Protein AF-A0A954D5L8-F1 (afdb_monomer_lite)

Foldseek 3Di:
DDDDDDDDDDPPPPPPPPPPPPAQAFWAPWDWEAAQVQQKIKIFTHHPDQFQWKFKDKQNHTDDIGGSVDGMDMDRDAPDWIKMWIWTHHVPRIHDTDIDIYAYFDKADWEWFAQLQQRKIKIFTHTRHAAQWKFKDKPNHTPDIGGRPDGMDMDGRDDDDPFIWIWMWGHRPHHIDPTDTRATAAPQDPVHFLEEEAQQFAPPFPDDVVVVVVVVCVVVVGGYDYDPDLRRAHHDPRARDASADAREYEAEQAAPPGGDADDQNNLVNQVVNVVSHYHYDYDDPCQQAPHDDYNNCLQLQFDHKHADPQAQPDDDDPDDPDPDPDDDDHRDPDGDPRIDTDGHPHHD

Sequence (348 aa):
MSRRWYAWFVFGSLSLAVSTAQAATSVEDLVCSFDCSSSIVSLTWTNTDAYTSIDILRDGNPVATLAGIESSFQELASANPAGYSVIPSCGVVVAPPVDCEVTIAAIDGVSCHRDCSTGAVEISWTNGGSYDAIEIYEDLILIATVPGSQTTFATVATTVTDPSLYEIRPICGALSTASIAGCAFGSLPLPYPDHLILDLEGPGGTIDSVGTLEGALTMLGESFATVRSLSELPCDAGRPLTPGGGKIVWSMTGTFPDNTPMNPELGQFLVDQITNAGGVYHEGNDTWGFDPPTVFADFDGVGVATDGDDSLTEVVGADLLAVIVSPYTQDQPGNDSNDRLTLSTTDL

Structure (mmCIF, N/CA/C/O backbone):
data_AF-A0A954D5L8-F1
#
_entry.id   AF-A0A954D5L8-F1
#
loop_
_atom_site.group_PDB
_atom_site.id
_atom_site.type_symbol
_atom_site.label_atom_id
_atom_site.label_alt_id
_atom_site.label_comp_id
_atom_site.label_asym_id
_atom_site.label_entity_id
_atom_site.label_seq_id
_atom_site.pdbx_PDB_ins_code
_atom_site.Cartn_x
_atom_site.Cartn_y
_atom_site.Cartn_z
_atom_site.occupancy
_atom_site.B_iso_or_equiv
_atom_site.auth_seq_id
_atom_site.auth_comp_id
_atom_site.auth_asym_id
_atom_site.auth_atom_id
_atom_site.pdbx_PDB_model_num
ATOM 1 N N . MET A 1 1 ? -93.110 -43.917 28.539 1.00 42.06 1 MET A N 1
ATOM 2 C CA . MET A 1 1 ? -92.204 -43.766 27.378 1.00 42.06 1 MET A CA 1
ATOM 3 C C . MET A 1 1 ? -91.298 -42.566 27.625 1.00 42.06 1 MET A C 1
ATOM 5 O O . MET A 1 1 ? -91.781 -41.525 28.047 1.00 42.06 1 MET A O 1
ATOM 9 N N . SER A 1 2 ? -89.990 -42.790 27.504 1.00 31.77 2 SER A N 1
ATOM 10 C CA . SER A 1 2 ? -88.877 -41.966 28.003 1.00 31.77 2 SER A CA 1
ATOM 11 C C . SER A 1 2 ? -88.753 -40.603 27.301 1.00 31.77 2 SER A C 1
ATOM 13 O O . SER A 1 2 ? -88.729 -40.545 26.075 1.00 31.77 2 SER A O 1
ATOM 15 N N . ARG A 1 3 ? -88.625 -39.516 28.079 1.00 28.47 3 ARG A N 1
ATOM 16 C CA . ARG A 1 3 ? -88.096 -38.224 27.608 1.00 28.47 3 ARG A CA 1
ATOM 17 C C . ARG A 1 3 ? -86.588 -38.208 27.867 1.00 28.47 3 ARG A C 1
ATOM 19 O O . ARG A 1 3 ? -86.168 -38.343 29.013 1.00 28.47 3 ARG A O 1
ATOM 26 N N . ARG A 1 4 ? -85.790 -38.082 26.805 1.00 28.17 4 ARG A N 1
ATOM 27 C CA . ARG A 1 4 ? -84.329 -37.942 26.875 1.00 28.17 4 ARG A CA 1
ATOM 28 C C . ARG A 1 4 ? -83.967 -36.467 27.036 1.00 28.17 4 ARG A C 1
ATOM 30 O O . ARG A 1 4 ? -84.438 -35.640 26.262 1.00 28.17 4 ARG A O 1
ATOM 37 N N . TRP A 1 5 ? -83.127 -36.168 28.019 1.00 27.66 5 TRP A N 1
ATOM 38 C CA . TRP A 1 5 ? -82.416 -34.897 28.128 1.00 27.66 5 TRP A CA 1
ATOM 39 C C . TRP A 1 5 ? -81.031 -35.073 27.505 1.00 27.66 5 TRP A C 1
ATOM 41 O O . TRP A 1 5 ? -80.380 -36.088 27.746 1.00 27.66 5 TRP A O 1
ATOM 51 N N . TYR A 1 6 ? -80.590 -34.100 26.711 1.00 26.00 6 TYR A N 1
ATOM 52 C CA . TYR A 1 6 ? -79.224 -34.034 26.199 1.00 26.00 6 TYR A CA 1
ATOM 53 C C . TYR A 1 6 ? -78.478 -32.962 26.992 1.00 26.00 6 TYR A C 1
ATOM 55 O O . TYR A 1 6 ? -78.847 -31.790 26.941 1.00 26.00 6 TYR A O 1
ATOM 63 N N . ALA A 1 7 ? -77.459 -33.372 27.745 1.00 27.62 7 ALA A N 1
ATOM 64 C CA . ALA A 1 7 ? -76.506 -32.468 28.372 1.00 27.62 7 ALA A CA 1
ATOM 65 C C . ALA A 1 7 ? -75.292 -32.333 27.446 1.00 27.62 7 ALA A C 1
ATOM 67 O O . ALA A 1 7 ? -74.669 -33.332 27.090 1.00 27.62 7 ALA A O 1
ATOM 68 N N . TRP A 1 8 ? -74.977 -31.104 27.046 1.00 25.17 8 TRP A N 1
ATOM 69 C CA . TRP A 1 8 ? -73.729 -30.779 26.365 1.00 25.17 8 TRP A CA 1
ATOM 70 C C . TRP A 1 8 ? -72.676 -30.468 27.428 1.00 25.17 8 TRP A C 1
ATOM 72 O O . TRP A 1 8 ? -72.840 -29.524 28.198 1.00 25.17 8 TRP A O 1
ATOM 82 N N . PHE A 1 9 ? -71.604 -31.256 27.479 1.00 30.73 9 PHE A N 1
ATOM 83 C CA . PHE A 1 9 ? -70.399 -30.889 28.217 1.00 30.73 9 PHE A CA 1
ATOM 84 C C . PHE A 1 9 ? -69.484 -30.121 27.265 1.00 30.73 9 PHE A C 1
ATOM 86 O O . PHE A 1 9 ? -68.965 -30.686 26.304 1.00 30.73 9 PHE A O 1
ATOM 93 N N . VAL A 1 10 ? -69.300 -28.826 27.520 1.00 32.12 10 VAL A N 1
ATOM 94 C CA . VAL A 1 10 ? -68.226 -28.050 26.897 1.00 32.12 10 VAL A CA 1
ATOM 95 C C . VAL A 1 10 ? -66.955 -28.369 27.676 1.00 32.12 10 VAL A C 1
ATOM 97 O O . VAL A 1 10 ? -66.770 -27.894 28.794 1.00 32.12 10 VAL A O 1
ATOM 100 N N . PHE A 1 11 ? -66.087 -29.203 27.107 1.00 35.25 11 PHE A N 1
ATOM 101 C CA . PHE A 1 11 ? -64.712 -29.312 27.578 1.00 35.25 11 PHE A CA 1
ATOM 102 C C . PHE A 1 11 ? -63.974 -28.055 27.116 1.00 35.25 11 PHE A C 1
ATOM 104 O O . PHE A 1 11 ? -63.539 -27.965 25.972 1.00 35.25 11 PHE A O 1
ATOM 111 N N . GLY A 1 12 ? -63.882 -27.055 27.992 1.00 35.66 12 GLY A N 1
ATOM 112 C CA . GLY A 1 12 ? -62.954 -25.950 27.794 1.00 35.66 12 GLY A CA 1
ATOM 113 C C . GLY A 1 12 ? -61.535 -26.497 27.883 1.00 35.66 12 GLY A C 1
ATOM 114 O O . GLY A 1 12 ? -61.064 -26.814 28.973 1.00 35.66 12 GLY A O 1
ATOM 115 N N . SER A 1 13 ? -60.863 -26.652 26.744 1.00 46.00 13 SER A N 1
ATOM 116 C CA . SER A 1 13 ? -59.426 -26.893 26.723 1.00 46.00 13 SER A CA 1
ATOM 117 C C . SER A 1 13 ? -58.737 -25.639 27.257 1.00 46.00 13 SER A C 1
ATOM 119 O O . SER A 1 13 ? -58.721 -24.606 26.585 1.00 46.00 13 SER A O 1
ATOM 121 N N . LEU A 1 14 ? -58.172 -25.716 28.463 1.00 39.78 14 LEU A N 1
ATOM 122 C CA . LEU A 1 14 ? -57.138 -24.776 28.873 1.00 39.78 14 LEU A CA 1
ATOM 123 C C . LEU A 1 14 ? -55.947 -25.011 27.937 1.00 39.78 14 LEU A C 1
ATOM 125 O O . LEU A 1 14 ? -55.179 -25.954 28.118 1.00 39.78 14 LEU A O 1
ATOM 129 N N . SER A 1 15 ? -55.825 -24.188 26.899 1.00 46.50 15 SER A N 1
ATOM 130 C CA . SER A 1 15 ? -54.578 -24.086 26.155 1.00 46.50 15 SER A CA 1
ATOM 131 C C . SER A 1 15 ? -53.606 -23.335 27.056 1.00 46.50 15 SER A C 1
ATOM 133 O O . SER A 1 15 ? -53.705 -22.116 27.189 1.00 46.50 15 SER A O 1
ATOM 135 N N . LEU A 1 16 ? -52.692 -24.056 27.710 1.00 43.69 16 LEU A N 1
ATOM 136 C CA . LEU A 1 16 ? -51.470 -23.439 28.210 1.00 43.69 16 LEU A CA 1
ATOM 137 C C . LEU A 1 16 ? -50.735 -22.912 26.973 1.00 43.69 16 LEU A C 1
ATOM 139 O O . LEU A 1 16 ? -50.108 -23.678 26.244 1.00 43.69 16 LEU A O 1
ATOM 143 N N . ALA A 1 17 ? -50.861 -21.616 26.696 1.00 48.47 17 ALA A N 1
ATOM 144 C CA . ALA A 1 17 ? -49.927 -20.948 25.812 1.00 48.47 17 ALA A CA 1
ATOM 145 C C . ALA A 1 17 ? -48.582 -20.952 26.542 1.00 48.47 17 ALA A C 1
ATOM 147 O O . ALA A 1 17 ? -48.339 -20.136 27.430 1.00 48.47 17 ALA A O 1
ATOM 148 N N . VAL A 1 18 ? -47.728 -21.921 26.217 1.00 49.88 18 VAL A N 1
ATOM 149 C CA . VAL A 1 18 ? -46.299 -21.778 26.468 1.00 49.88 18 VAL A CA 1
ATOM 150 C C . VAL A 1 18 ? -45.865 -20.641 25.554 1.00 49.88 18 VAL A C 1
ATOM 152 O O . VAL A 1 18 ? -45.672 -20.834 24.358 1.00 49.88 18 VAL A O 1
ATOM 155 N N . SER A 1 19 ? -45.812 -19.430 26.107 1.00 51.81 19 SER A N 1
ATOM 156 C CA . SER A 1 19 ? -45.030 -18.358 25.511 1.00 51.81 19 SER A CA 1
ATOM 157 C C . SER A 1 19 ? -43.595 -18.861 25.514 1.00 51.81 19 SER A C 1
ATOM 159 O O . SER A 1 19 ? -42.983 -18.991 26.576 1.00 51.81 19 SER A O 1
ATOM 161 N N . THR A 1 20 ? -43.078 -19.253 24.355 1.00 55.94 20 THR A N 1
ATOM 162 C CA . THR A 1 20 ? -41.636 -19.386 24.204 1.00 55.94 20 THR A CA 1
ATOM 163 C C . THR A 1 20 ? -41.083 -17.991 24.436 1.00 55.94 20 THR A C 1
ATOM 165 O O . THR A 1 20 ? -41.348 -17.098 23.633 1.00 55.94 20 THR A O 1
ATOM 168 N N . ALA A 1 21 ? -40.394 -17.784 25.560 1.00 57.62 21 ALA A N 1
ATOM 169 C CA . ALA A 1 21 ? -39.640 -16.562 25.778 1.00 57.62 21 ALA A CA 1
ATOM 170 C C . ALA A 1 21 ? -38.701 -16.409 24.578 1.00 57.62 21 ALA A C 1
ATOM 172 O O . ALA A 1 21 ? -37.810 -17.235 24.378 1.00 57.62 21 ALA A O 1
ATOM 173 N N . GLN A 1 22 ? -38.986 -15.428 23.725 1.00 63.53 22 GLN A N 1
ATOM 174 C CA . GLN A 1 22 ? -38.125 -15.101 22.605 1.00 63.53 22 GLN A CA 1
ATOM 175 C C . GLN A 1 22 ? -36.795 -14.649 23.207 1.00 63.53 22 GLN A C 1
ATOM 177 O O . GLN A 1 22 ? -36.773 -13.757 24.055 1.00 63.53 22 GLN A O 1
ATOM 182 N N . ALA A 1 23 ? -35.711 -15.338 22.851 1.00 70.12 23 ALA A N 1
ATOM 183 C CA . ALA A 1 23 ? -34.381 -14.918 23.258 1.00 70.12 23 ALA A CA 1
ATOM 184 C C . ALA A 1 23 ? -34.126 -13.524 22.672 1.00 70.12 23 ALA A C 1
ATOM 186 O O . ALA A 1 23 ? -34.427 -13.301 21.498 1.00 70.12 23 ALA A O 1
ATOM 187 N N . ALA A 1 24 ? -33.614 -12.603 23.489 1.00 78.69 24 ALA A N 1
ATOM 188 C CA . ALA A 1 24 ? -33.145 -11.320 22.985 1.00 78.69 24 ALA A CA 1
ATOM 189 C C . ALA A 1 24 ? -32.018 -11.582 21.977 1.00 78.69 24 ALA A C 1
ATOM 191 O O . ALA A 1 24 ? -31.122 -12.393 22.246 1.00 78.69 24 ALA A O 1
ATOM 192 N N . THR A 1 25 ? -32.087 -10.948 20.809 1.00 92.62 25 THR A N 1
ATOM 193 C CA . THR A 1 25 ? -30.971 -10.955 19.860 1.00 92.62 25 THR A CA 1
ATOM 194 C C . THR A 1 25 ? -29.847 -10.092 20.418 1.00 92.62 25 THR A C 1
ATOM 196 O O . THR A 1 25 ? -30.084 -9.210 21.243 1.00 92.62 25 THR A O 1
ATOM 199 N N . SER A 1 26 ? -28.607 -10.399 20.043 1.00 96.00 26 SER A N 1
ATOM 200 C CA . SER A 1 26 ? -27.476 -9.572 20.458 1.00 96.00 26 SER A CA 1
ATOM 201 C C . SER A 1 26 ? -27.247 -8.420 19.482 1.00 96.00 26 SER A C 1
ATOM 203 O O . SER A 1 26 ? -27.921 -8.311 18.455 1.00 96.00 26 SER A O 1
ATOM 205 N N . VAL A 1 27 ? -26.315 -7.534 19.815 1.00 97.75 27 VAL A N 1
ATOM 206 C CA . VAL A 1 27 ? -25.835 -6.507 18.884 1.00 97.75 27 VAL A CA 1
ATOM 207 C C . VAL A 1 27 ? -25.096 -7.155 17.705 1.00 97.75 27 VAL A C 1
ATOM 209 O O . VAL A 1 27 ? -24.660 -8.301 17.787 1.00 97.75 27 VAL A O 1
ATOM 212 N N . GLU A 1 28 ? -24.944 -6.425 16.611 1.00 98.00 28 GLU A N 1
ATOM 213 C CA . GLU A 1 28 ? -24.130 -6.825 15.456 1.00 98.00 28 GLU A CA 1
ATOM 214 C C . GLU A 1 28 ? -23.051 -5.770 15.185 1.00 98.00 28 GLU A C 1
ATOM 216 O O . GLU A 1 28 ? -23.063 -4.697 15.791 1.00 98.00 28 GLU A O 1
ATOM 221 N N . ASP A 1 29 ? -22.096 -6.089 14.309 1.00 97.31 29 ASP A N 1
ATOM 222 C CA . ASP A 1 29 ? -21.047 -5.165 13.849 1.00 97.31 29 ASP A CA 1
ATOM 223 C C . ASP A 1 29 ? -20.254 -4.484 14.980 1.00 97.31 29 ASP A C 1
ATOM 225 O O . ASP A 1 29 ? -19.902 -3.307 14.885 1.00 97.31 29 ASP A O 1
ATOM 229 N N . LEU A 1 30 ? -19.986 -5.207 16.077 1.00 98.06 30 LEU A N 1
ATOM 230 C CA . LEU A 1 30 ? -19.187 -4.670 17.176 1.00 98.06 30 LEU A CA 1
ATOM 231 C C . LEU A 1 30 ? -17.743 -4.432 16.712 1.00 98.06 30 LEU A C 1
ATOM 233 O O . LEU A 1 30 ? -17.032 -5.370 16.351 1.00 98.06 30 LEU A O 1
ATOM 237 N N . VAL A 1 31 ? -17.300 -3.180 16.791 1.00 96.69 31 VAL A N 1
ATOM 238 C CA . VAL A 1 31 ? -15.925 -2.753 16.512 1.00 96.69 31 VAL A CA 1
ATOM 239 C C . VAL A 1 31 ? -15.350 -2.065 17.740 1.00 96.69 31 VAL A C 1
ATOM 241 O O . VAL A 1 31 ? -16.025 -1.255 18.377 1.00 96.69 31 VAL A O 1
ATOM 244 N N . CYS A 1 32 ? -14.092 -2.384 18.047 1.00 96.31 32 CYS A N 1
ATOM 245 C CA . CYS A 1 32 ? -13.381 -1.892 19.220 1.00 96.31 32 CYS A CA 1
ATOM 246 C C . CYS A 1 32 ? -12.019 -1.343 18.810 1.00 96.31 32 CYS A C 1
ATOM 248 O O . CYS A 1 32 ? -11.154 -2.075 18.321 1.00 96.31 32 CYS A O 1
ATOM 250 N N . SER A 1 33 ? -11.846 -0.038 18.990 1.00 94.31 33 SER A N 1
ATOM 251 C CA . SER A 1 33 ? -10.663 0.695 18.550 1.00 94.31 33 SER A CA 1
ATOM 252 C C . SER A 1 33 ? -10.042 1.508 19.680 1.00 94.31 33 SER A C 1
ATOM 254 O O . SER A 1 33 ? -10.714 1.878 20.644 1.00 94.31 33 SER A O 1
ATOM 256 N N . PHE A 1 34 ? -8.748 1.790 19.559 1.00 95.56 34 PHE A N 1
ATOM 257 C CA . PHE A 1 34 ? -7.999 2.641 20.475 1.00 95.56 34 PHE A CA 1
ATOM 258 C C . PHE A 1 34 ? -7.347 3.807 19.734 1.00 95.56 34 PHE A C 1
ATOM 260 O O . PHE A 1 34 ? -6.680 3.608 18.717 1.00 95.56 34 PHE A O 1
ATOM 267 N N . ASP A 1 35 ? -7.507 5.019 20.266 1.00 93.19 35 ASP A N 1
ATOM 268 C CA . ASP A 1 35 ? -6.803 6.218 19.805 1.00 93.19 35 ASP A CA 1
ATOM 269 C C . ASP A 1 35 ? -5.674 6.577 20.775 1.00 93.19 35 ASP A C 1
ATOM 271 O O . ASP A 1 35 ? -5.903 6.984 21.917 1.00 93.19 35 ASP A O 1
ATOM 275 N N . CYS A 1 36 ? -4.440 6.473 20.290 1.00 92.12 36 CYS A N 1
ATOM 276 C CA . CYS A 1 36 ? -3.230 6.704 21.077 1.00 92.12 36 CYS A CA 1
ATOM 277 C C . CYS A 1 36 ? -3.101 8.142 21.567 1.00 92.12 36 CYS A C 1
ATOM 279 O O . CYS A 1 36 ? -2.603 8.379 22.666 1.00 92.12 36 CYS A O 1
ATOM 281 N N . SER A 1 37 ? -3.589 9.109 20.786 1.00 90.94 37 SER A N 1
ATOM 282 C CA . SER A 1 37 ? -3.442 10.526 21.121 1.00 90.94 37 SER A CA 1
ATOM 283 C C . SER A 1 37 ? -4.289 10.928 22.327 1.00 90.94 37 SER A C 1
ATOM 285 O O . SER A 1 37 ? -3.867 11.746 23.147 1.00 90.94 37 SER A O 1
ATOM 287 N N . SER A 1 38 ? -5.474 10.330 22.450 1.00 92.50 38 SER A N 1
ATOM 288 C CA . SER A 1 38 ? -6.440 10.621 23.505 1.00 92.50 38 SER A CA 1
ATOM 289 C C . SER A 1 38 ? -6.481 9.554 24.602 1.00 92.50 38 SER A C 1
ATOM 291 O O . SER A 1 38 ? -7.049 9.802 25.665 1.00 92.50 38 SER A O 1
ATOM 293 N N . SER A 1 39 ? -5.846 8.396 24.381 1.00 93.31 39 SER A N 1
ATOM 294 C CA . SER A 1 39 ? -5.942 7.207 25.240 1.00 93.31 39 SER A CA 1
ATOM 295 C C . SER A 1 39 ? -7.387 6.722 25.429 1.00 93.31 39 SER A C 1
ATOM 297 O O . SER A 1 39 ? -7.772 6.260 26.505 1.00 93.31 39 SER A O 1
ATOM 299 N N . ILE A 1 40 ? -8.210 6.866 24.387 1.00 94.69 40 ILE A N 1
ATOM 300 C CA . ILE A 1 40 ? -9.627 6.496 24.409 1.00 94.69 40 ILE A CA 1
ATOM 301 C C . ILE A 1 40 ? -9.823 5.161 23.693 1.00 94.69 40 ILE A C 1
ATOM 303 O O . ILE A 1 40 ? -9.432 5.006 22.536 1.00 94.69 40 ILE A O 1
ATOM 307 N N . VAL A 1 41 ? -10.494 4.225 24.368 1.00 95.88 41 VAL A N 1
ATOM 308 C CA . VAL A 1 41 ? -11.118 3.059 23.730 1.00 95.88 41 VAL A CA 1
ATOM 309 C C . VAL A 1 41 ? -12.507 3.467 23.247 1.00 95.88 41 VAL A C 1
ATOM 311 O O . VAL A 1 41 ? -13.276 4.039 24.021 1.00 95.88 41 VAL A O 1
ATOM 314 N N . SER A 1 42 ? -12.840 3.158 21.995 1.00 96.38 42 SER A N 1
ATOM 315 C CA . SER A 1 42 ? -14.172 3.346 21.413 1.00 96.38 42 SER A CA 1
ATOM 316 C C . SER A 1 42 ? -14.774 2.009 20.997 1.00 96.38 42 SER A C 1
ATOM 318 O O . SER A 1 42 ? -14.149 1.242 20.270 1.00 96.38 42 SER A O 1
ATOM 320 N N . LEU A 1 43 ? -16.002 1.757 21.442 1.00 98.31 43 LEU A N 1
ATOM 321 C CA . LEU A 1 43 ? -16.843 0.640 21.021 1.00 98.31 43 LEU A CA 1
ATOM 322 C C . LEU A 1 43 ? -17.993 1.197 20.183 1.00 98.31 43 LEU A C 1
ATOM 324 O O . LEU A 1 43 ? -18.645 2.157 20.603 1.00 98.31 43 LEU A O 1
ATOM 328 N N . THR A 1 44 ? -18.284 0.572 19.048 1.00 98.44 44 THR A N 1
ATOM 329 C CA . THR A 1 44 ? -19.452 0.883 18.206 1.00 98.44 44 THR A CA 1
ATOM 330 C C . THR A 1 44 ? -20.134 -0.396 17.760 1.00 98.44 44 THR A C 1
ATOM 332 O O . THR A 1 44 ? -19.441 -1.357 17.445 1.00 98.44 44 THR A O 1
ATOM 335 N N . TRP A 1 45 ? -21.466 -0.412 17.722 1.00 98.50 45 TRP A N 1
ATOM 336 C CA . TRP A 1 45 ? -22.247 -1.592 17.341 1.00 98.50 45 TRP A CA 1
ATOM 337 C C . TRP A 1 45 ? -23.612 -1.220 16.747 1.00 98.50 45 TRP A C 1
ATOM 339 O O . TRP A 1 45 ? -24.091 -0.093 16.895 1.00 98.50 45 TRP A O 1
ATOM 349 N N . THR A 1 46 ? -24.275 -2.197 16.130 1.00 98.44 46 THR A N 1
ATOM 350 C CA . THR A 1 46 ? -25.641 -2.102 15.604 1.00 98.44 46 THR A CA 1
ATOM 351 C C . THR A 1 46 ? -26.627 -2.785 16.556 1.00 98.44 46 THR A C 1
ATOM 353 O O . THR A 1 46 ? -26.493 -3.966 16.876 1.00 98.44 46 THR A O 1
ATOM 356 N N . ASN A 1 47 ? -27.659 -2.063 17.006 1.00 96.88 47 ASN A N 1
ATOM 357 C CA . ASN A 1 47 ? -28.750 -2.655 17.788 1.00 96.88 47 ASN A CA 1
ATOM 358 C C . ASN A 1 47 ? -29.735 -3.382 16.859 1.00 96.88 47 ASN A C 1
ATOM 360 O O . ASN A 1 47 ? -30.294 -2.768 15.951 1.00 96.88 47 ASN A O 1
ATOM 364 N N . THR A 1 48 ? -29.975 -4.672 17.107 1.00 96.00 48 THR A N 1
ATOM 365 C CA . THR A 1 48 ? -30.876 -5.511 16.292 1.00 96.00 48 THR A CA 1
ATOM 366 C C . THR A 1 48 ? -32.289 -5.632 16.876 1.00 96.00 48 THR A C 1
ATOM 368 O O . THR A 1 48 ? -33.195 -6.120 16.200 1.00 96.00 48 THR A O 1
ATOM 371 N N . ASP A 1 49 ? -32.497 -5.156 18.108 1.00 93.06 49 ASP A N 1
ATOM 372 C CA . ASP A 1 49 ? -33.781 -5.155 18.816 1.00 93.06 49 ASP A CA 1
ATOM 373 C C . ASP A 1 49 ? -33.898 -3.927 19.744 1.00 93.06 49 ASP A C 1
ATOM 375 O O . ASP A 1 49 ? -32.962 -3.139 19.910 1.00 93.06 49 ASP A O 1
ATOM 379 N N . ALA A 1 50 ? -35.070 -3.743 20.350 1.00 92.06 50 ALA A N 1
ATOM 380 C CA . ALA A 1 50 ? -35.340 -2.717 21.345 1.00 92.06 50 ALA A CA 1
ATOM 381 C C . ALA A 1 50 ? -34.913 -3.185 22.745 1.00 92.06 50 ALA A C 1
ATOM 383 O O . ALA A 1 50 ? -35.686 -3.800 23.485 1.00 92.06 50 ALA A O 1
ATOM 384 N N . TYR A 1 51 ? -33.686 -2.847 23.131 1.00 96.12 51 TYR A N 1
ATOM 385 C CA . TYR A 1 51 ? -33.144 -3.194 24.442 1.00 96.12 51 TYR A CA 1
ATOM 386 C C . TYR A 1 51 ? -33.621 -2.239 25.543 1.00 96.12 51 TYR A C 1
ATOM 388 O O . TYR A 1 51 ? -33.944 -1.073 25.309 1.00 96.12 51 TYR A O 1
ATOM 396 N N . THR A 1 52 ? -33.630 -2.719 26.788 1.00 96.25 52 THR A N 1
ATOM 397 C CA . THR A 1 52 ? -33.830 -1.876 27.977 1.00 96.25 52 THR A CA 1
ATOM 398 C C . THR A 1 52 ? -32.513 -1.348 28.530 1.00 96.25 52 THR A C 1
ATOM 400 O O . THR A 1 52 ? -32.455 -0.208 28.988 1.00 96.25 52 THR A O 1
ATOM 403 N N . SER A 1 53 ? -31.461 -2.163 28.480 1.00 97.44 53 SER A N 1
ATOM 404 C CA . SER A 1 53 ? -30.121 -1.822 28.957 1.00 97.44 53 SER A CA 1
ATOM 405 C C . SER A 1 53 ? -29.064 -2.588 28.174 1.00 97.44 53 SER A C 1
ATOM 407 O O . SER A 1 53 ? -29.353 -3.642 27.605 1.00 97.44 53 SER A O 1
ATOM 409 N N . ILE A 1 54 ? -27.846 -2.056 28.168 1.00 98.56 54 ILE A N 1
ATOM 410 C CA . ILE A 1 54 ? -26.673 -2.694 27.568 1.00 98.56 54 ILE A CA 1
ATOM 411 C C . ILE A 1 54 ? -25.549 -2.655 28.597 1.00 98.56 54 ILE A C 1
ATOM 413 O O . ILE A 1 54 ? -25.154 -1.573 29.029 1.00 98.56 54 ILE A O 1
ATOM 417 N N . ASP A 1 55 ? -25.045 -3.818 28.993 1.00 98.44 55 ASP A N 1
ATOM 418 C CA . ASP A 1 55 ? -23.883 -3.916 29.871 1.00 98.44 55 ASP A CA 1
ATOM 419 C C . ASP A 1 55 ? -22.604 -4.021 29.040 1.00 98.44 55 ASP A C 1
ATOM 421 O O . ASP A 1 55 ? -22.542 -4.760 28.055 1.00 98.44 55 ASP A O 1
ATOM 425 N N . ILE A 1 56 ? -21.583 -3.278 29.462 1.00 98.44 56 ILE A N 1
ATOM 426 C CA . ILE A 1 56 ? -20.243 -3.300 28.881 1.00 98.44 56 ILE A CA 1
ATOM 427 C C . ILE A 1 56 ? -19.307 -3.943 29.895 1.00 98.44 56 ILE A C 1
ATOM 429 O O . ILE A 1 56 ? -19.190 -3.474 31.035 1.00 98.44 56 ILE A O 1
ATOM 433 N N . LEU A 1 57 ? -18.641 -5.018 29.485 1.00 98.00 57 LEU A N 1
ATOM 434 C CA . LEU A 1 57 ? -17.616 -5.689 30.274 1.00 98.00 57 LEU A CA 1
ATOM 435 C C . LEU A 1 57 ? -16.253 -5.488 29.611 1.00 98.00 57 LEU A C 1
ATOM 437 O O . LEU A 1 57 ? -16.151 -5.534 28.390 1.00 98.00 57 LEU A O 1
ATOM 441 N N . ARG A 1 58 ? -15.214 -5.326 30.431 1.00 96.75 58 ARG A N 1
ATOM 442 C CA . ARG A 1 58 ? -13.803 -5.368 30.037 1.00 96.75 58 ARG A CA 1
ATOM 443 C C . ARG A 1 58 ? -13.119 -6.507 30.778 1.00 96.75 58 ARG A C 1
ATOM 445 O O . ARG A 1 58 ? -13.152 -6.547 32.012 1.00 96.75 58 ARG A O 1
ATOM 452 N N . ASP A 1 59 ? -12.545 -7.448 30.038 1.00 94.88 59 ASP A N 1
ATOM 453 C CA . ASP A 1 59 ? -11.928 -8.674 30.560 1.00 94.88 59 ASP A CA 1
ATOM 454 C C . ASP A 1 59 ? -12.849 -9.414 31.552 1.00 94.88 59 ASP A C 1
ATOM 456 O O . ASP A 1 59 ? -12.443 -9.848 32.633 1.00 94.88 59 ASP A O 1
ATOM 460 N N . GLY A 1 60 ? -14.143 -9.478 31.218 1.00 94.94 60 GLY A N 1
ATOM 461 C CA . GLY A 1 60 ? -15.184 -10.102 32.040 1.00 94.94 60 GLY A CA 1
ATOM 462 C C . GLY A 1 60 ? -15.655 -9.292 33.257 1.00 94.94 60 GLY A C 1
ATOM 463 O O . GLY A 1 60 ? -16.551 -9.748 33.967 1.00 94.94 60 GLY A O 1
ATOM 464 N N . ASN A 1 61 ? -15.106 -8.099 33.512 1.00 95.81 61 ASN A N 1
ATOM 465 C CA . ASN A 1 61 ? -15.531 -7.224 34.608 1.00 95.81 61 ASN A CA 1
ATOM 466 C C . ASN A 1 61 ? -16.444 -6.101 34.090 1.00 95.81 61 ASN A C 1
ATOM 468 O O . ASN A 1 61 ? -16.085 -5.450 33.112 1.00 95.81 61 ASN A O 1
ATOM 472 N N . PRO A 1 62 ? -17.587 -5.814 34.737 1.00 96.31 62 PRO A N 1
ATOM 473 C CA . PRO A 1 62 ? -18.483 -4.748 34.296 1.00 96.31 62 PRO A CA 1
ATOM 474 C C . PRO A 1 62 ? -17.823 -3.372 34.458 1.00 96.31 62 PRO A C 1
ATOM 476 O O . PRO A 1 62 ? -17.339 -3.036 35.542 1.00 96.31 62 PRO A O 1
ATOM 479 N N . VAL A 1 63 ? -17.834 -2.572 33.390 1.00 97.25 63 VAL A N 1
ATOM 480 C CA . VAL A 1 63 ? -17.300 -1.196 33.368 1.00 97.25 63 VAL A CA 1
ATOM 481 C C . VAL A 1 63 ? -18.389 -0.143 33.176 1.00 97.25 63 VAL A C 1
ATOM 483 O O . VAL A 1 63 ? -18.240 0.976 33.667 1.00 97.25 63 VAL A O 1
ATOM 486 N N . ALA A 1 64 ? -19.506 -0.491 32.531 1.00 97.88 64 ALA A N 1
ATOM 487 C CA . ALA A 1 64 ? -20.649 0.401 32.367 1.00 97.88 64 ALA A CA 1
ATOM 488 C C . ALA A 1 64 ? -21.965 -0.365 32.174 1.00 97.88 64 ALA A C 1
ATOM 490 O O . ALA A 1 64 ? -21.975 -1.485 31.670 1.00 97.88 64 ALA A O 1
ATOM 491 N N . THR A 1 65 ? -23.071 0.298 32.516 1.00 98.12 65 THR A N 1
ATOM 492 C CA . THR A 1 65 ? -24.431 -0.085 32.118 1.00 98.12 65 THR A CA 1
ATOM 493 C C . THR A 1 65 ? -25.065 1.118 31.433 1.00 98.12 65 THR A C 1
ATOM 495 O O . THR A 1 65 ? -25.159 2.200 32.019 1.00 98.12 65 THR A O 1
ATOM 498 N N . LEU A 1 66 ? -25.481 0.933 30.187 1.00 98.31 66 LEU A N 1
ATOM 499 C CA . LEU A 1 66 ? -25.991 1.965 29.294 1.00 98.31 66 LEU A CA 1
ATOM 500 C C . LEU A 1 66 ? -27.500 1.823 29.084 1.00 98.31 66 LEU A C 1
ATOM 502 O O . LEU A 1 66 ? -28.092 0.769 29.339 1.00 98.31 66 LEU A O 1
ATOM 506 N N . ALA A 1 67 ? -28.129 2.888 28.583 1.00 97.94 67 ALA A N 1
ATOM 507 C CA . ALA A 1 67 ? -29.503 2.809 28.104 1.00 97.94 67 ALA A CA 1
ATOM 508 C C . ALA A 1 67 ? -29.578 1.893 26.871 1.00 97.94 67 ALA A C 1
ATOM 510 O O . ALA A 1 67 ? -28.673 1.885 26.042 1.00 97.94 67 ALA A O 1
ATOM 511 N N . GLY A 1 68 ? -30.677 1.153 26.708 1.00 96.81 68 GLY A N 1
ATOM 512 C CA . GLY A 1 68 ? -30.816 0.193 25.605 1.00 96.81 68 GLY A CA 1
ATOM 513 C C . GLY A 1 68 ? -30.871 0.785 24.190 1.00 96.81 68 GLY A C 1
ATOM 514 O O . GLY A 1 68 ? -30.883 0.035 23.222 1.00 96.81 68 GLY A O 1
ATOM 515 N N . ILE A 1 69 ? -30.901 2.116 24.063 1.00 96.94 69 ILE A N 1
ATOM 516 C CA . ILE A 1 69 ? -30.817 2.815 22.772 1.00 96.94 69 ILE A CA 1
ATOM 517 C C . ILE A 1 69 ? -29.380 3.140 22.355 1.00 96.94 69 ILE A C 1
ATOM 519 O O . ILE A 1 69 ? -29.172 3.533 21.211 1.00 96.94 69 ILE A O 1
ATOM 523 N N . GLU A 1 70 ? -28.412 3.026 23.266 1.00 98.56 70 GLU A N 1
ATOM 524 C CA . GLU A 1 70 ? -27.024 3.369 22.968 1.00 98.56 70 GLU A CA 1
ATOM 525 C C . GLU A 1 70 ? -26.446 2.402 21.933 1.00 98.56 70 GLU A C 1
ATOM 527 O O . GLU A 1 70 ? -26.746 1.206 21.929 1.00 98.56 70 GLU A O 1
ATOM 532 N N . SER A 1 71 ? -25.610 2.937 21.052 1.00 98.06 71 SER A N 1
ATOM 533 C CA . SER A 1 71 ? -24.916 2.192 19.994 1.00 98.06 71 SER A CA 1
ATOM 534 C C . SER A 1 71 ? -23.402 2.416 20.027 1.00 98.06 71 SER A C 1
ATOM 536 O O . SER A 1 71 ? -22.688 2.092 19.078 1.00 98.06 71 SER A O 1
ATOM 538 N N . SER A 1 72 ? -22.913 3.046 21.096 1.00 98.31 72 SER A N 1
ATOM 539 C CA . SER A 1 72 ? -21.502 3.357 21.276 1.00 98.31 72 SER A CA 1
ATOM 540 C C . SER A 1 72 ? -21.134 3.521 22.744 1.00 98.31 72 SER A C 1
ATOM 542 O O . SER A 1 72 ? -21.960 3.933 23.560 1.00 98.31 72 SER A O 1
ATOM 544 N N . PHE A 1 73 ? -19.870 3.267 23.062 1.00 98.44 73 PHE A N 1
ATOM 545 C CA . PHE A 1 73 ? -19.281 3.519 24.372 1.00 98.44 73 PHE A CA 1
ATOM 546 C C . PHE A 1 73 ? -17.845 4.010 24.210 1.00 98.44 73 PHE A C 1
ATOM 548 O O . PHE A 1 73 ? -17.136 3.573 23.306 1.00 98.44 73 PHE A O 1
ATOM 555 N N . GLN A 1 74 ? -17.417 4.905 25.096 1.00 97.56 74 GLN A N 1
ATOM 556 C CA . GLN A 1 74 ? -16.034 5.353 25.166 1.00 97.56 74 GLN A CA 1
ATOM 557 C C . GLN A 1 74 ? -15.554 5.366 26.608 1.00 97.56 74 GLN A C 1
ATOM 559 O O . GLN A 1 74 ? -16.286 5.776 27.512 1.00 97.56 74 GLN A O 1
ATOM 564 N N . GLU A 1 75 ? -14.297 4.988 26.812 1.00 95.75 75 GLU A N 1
ATOM 565 C CA . GLU A 1 75 ? -13.624 5.182 28.089 1.00 95.75 75 GLU A CA 1
ATOM 566 C C . GLU A 1 75 ? -12.153 5.551 27.918 1.00 95.75 75 GLU A C 1
ATOM 568 O O . GLU A 1 75 ? -11.512 5.214 26.922 1.00 95.75 75 GLU A O 1
ATOM 573 N N . LEU A 1 76 ? -11.617 6.238 28.926 1.00 94.56 76 LEU A N 1
ATOM 574 C CA . LEU A 1 76 ? -10.183 6.455 29.050 1.00 94.56 76 LEU A CA 1
ATOM 575 C C . LEU A 1 76 ? -9.538 5.162 29.558 1.00 94.56 76 LEU A C 1
ATOM 577 O O . LEU A 1 76 ? -9.849 4.709 30.662 1.00 94.56 76 LEU A O 1
ATOM 581 N N . ALA A 1 77 ? -8.614 4.599 28.787 1.00 89.06 77 ALA A N 1
ATOM 582 C CA . ALA A 1 77 ? -7.910 3.373 29.141 1.00 89.06 77 ALA A CA 1
ATOM 583 C C . ALA A 1 77 ? -6.439 3.427 28.708 1.00 89.06 77 ALA A C 1
ATOM 585 O O . ALA A 1 77 ? -6.019 4.263 27.915 1.00 89.06 77 ALA A O 1
ATOM 586 N N . SER A 1 78 ? -5.628 2.523 29.249 1.00 83.44 78 SER A N 1
ATOM 587 C CA . SER A 1 78 ? -4.258 2.322 28.770 1.00 83.44 78 SER A CA 1
ATOM 588 C C . SER A 1 78 ? -4.249 1.543 27.455 1.00 83.44 78 SER A C 1
ATOM 590 O O . SER A 1 78 ? -5.085 0.657 27.286 1.00 83.44 78 SER A O 1
ATOM 592 N N . ALA A 1 79 ? -3.243 1.776 26.611 1.00 82.56 79 ALA A N 1
ATOM 593 C CA . ALA A 1 79 ? -2.991 1.039 25.370 1.00 82.56 79 ALA A CA 1
ATOM 594 C C . ALA A 1 79 ? -2.462 -0.392 25.624 1.00 82.56 79 ALA A C 1
ATOM 596 O O . ALA A 1 79 ? -1.345 -0.743 25.245 1.00 82.56 79 ALA A O 1
ATOM 597 N N . ASN A 1 80 ? -3.239 -1.201 26.342 1.00 86.06 80 ASN A N 1
ATOM 598 C CA . ASN A 1 80 ? -2.977 -2.613 26.598 1.00 86.06 80 ASN A CA 1
ATOM 599 C C . ASN A 1 80 ? -4.044 -3.457 25.891 1.00 86.06 80 ASN A C 1
ATOM 601 O O . ASN A 1 80 ? -5.201 -3.027 25.860 1.00 86.06 80 ASN A O 1
ATOM 605 N N . PRO A 1 81 ? -3.691 -4.649 25.375 1.00 85.69 81 PRO A N 1
ATOM 606 C CA . PRO A 1 81 ? -4.678 -5.608 24.891 1.00 85.69 81 PRO A CA 1
ATOM 607 C C . PRO A 1 81 ? -5.749 -5.858 25.954 1.00 85.69 81 PRO A C 1
ATOM 609 O O . PRO A 1 81 ? -5.422 -6.146 27.108 1.00 85.69 81 PRO A O 1
ATOM 612 N N . ALA A 1 82 ? -7.009 -5.705 25.562 1.00 90.38 82 ALA A N 1
ATOM 613 C CA . ALA A 1 82 ? -8.169 -5.930 26.409 1.00 90.38 82 ALA A CA 1
ATOM 614 C C . ALA A 1 82 ? -9.328 -6.429 25.546 1.00 90.38 82 ALA A C 1
ATOM 616 O O . ALA A 1 82 ? -9.571 -5.898 24.455 1.00 90.38 82 ALA A O 1
ATOM 617 N N . GLY A 1 83 ? -10.051 -7.420 26.061 1.00 94.75 83 GLY A N 1
ATOM 618 C CA . GLY A 1 83 ? -11.282 -7.909 25.454 1.00 94.75 83 GLY A CA 1
ATOM 619 C C . GLY A 1 83 ? -12.483 -7.155 26.013 1.00 94.75 83 GLY A C 1
ATOM 620 O O . GLY A 1 83 ? -12.592 -6.972 27.230 1.00 94.75 83 GLY A O 1
ATOM 621 N N . TYR A 1 84 ? -13.401 -6.736 25.146 1.00 97.62 84 TYR A N 1
ATOM 622 C CA . TYR A 1 84 ? -14.673 -6.145 25.558 1.00 97.62 84 TYR A CA 1
ATOM 623 C C . TYR A 1 84 ? -15.840 -7.020 25.143 1.00 97.62 84 TYR A C 1
ATOM 625 O O . TYR A 1 84 ? -15.823 -7.606 24.065 1.00 97.62 84 TYR A O 1
ATOM 633 N N . SER A 1 85 ? -16.873 -7.034 25.980 1.00 98.25 85 SER A N 1
ATOM 634 C CA . SER A 1 85 ? -18.147 -7.682 25.686 1.00 98.25 85 SER A CA 1
ATOM 635 C C . SER A 1 85 ? -19.279 -6.666 25.773 1.00 98.25 85 SER A C 1
ATOM 637 O O . SER A 1 85 ? -19.390 -5.942 26.768 1.00 98.25 85 SER A O 1
ATOM 639 N N . VAL A 1 86 ? -20.150 -6.654 24.767 1.00 98.56 86 VAL A N 1
ATOM 640 C CA . VAL A 1 86 ? -21.413 -5.906 24.766 1.00 98.56 86 VAL A CA 1
ATOM 641 C C . VAL A 1 86 ? -22.560 -6.884 24.984 1.00 98.56 86 VAL A C 1
ATOM 643 O O . VAL A 1 86 ? -22.722 -7.846 24.232 1.00 98.56 86 VAL A O 1
ATOM 646 N N . ILE A 1 87 ? -23.345 -6.656 26.038 1.00 98.12 87 ILE A N 1
ATOM 647 C CA . ILE A 1 87 ? -24.399 -7.575 26.480 1.00 98.12 87 ILE A CA 1
ATOM 648 C C . ILE A 1 87 ? -25.729 -6.821 26.585 1.00 98.12 87 ILE A C 1
ATOM 650 O O . ILE A 1 87 ? -26.020 -6.209 27.619 1.00 98.12 87 ILE A O 1
ATOM 654 N N . PRO A 1 88 ? -26.565 -6.832 25.532 1.00 97.75 88 PRO A N 1
ATOM 655 C CA . PRO A 1 88 ? -27.874 -6.206 25.603 1.00 97.75 88 PRO A CA 1
ATOM 656 C C . PRO A 1 88 ? -28.863 -7.052 26.418 1.00 97.75 88 PRO A C 1
ATOM 658 O O . PRO A 1 88 ? -28.756 -8.276 26.521 1.00 97.75 88 PRO A O 1
ATOM 661 N N . SER A 1 89 ? -29.860 -6.392 27.003 1.00 95.75 89 SER A N 1
ATOM 662 C CA . SER A 1 89 ? -30.944 -7.035 27.751 1.00 95.75 89 SER A CA 1
ATOM 663 C C . SER A 1 89 ? -32.306 -6.427 27.416 1.00 95.75 89 SER A C 1
ATOM 665 O O . SER A 1 89 ? -32.442 -5.209 27.300 1.00 95.75 89 SER A O 1
ATOM 667 N N . CYS A 1 90 ? -33.336 -7.273 27.334 1.00 93.19 90 CYS A N 1
ATOM 668 C CA . CYS A 1 90 ? -34.748 -6.910 27.178 1.00 93.19 90 CYS A CA 1
ATOM 669 C C . CYS A 1 90 ? -35.500 -7.199 28.488 1.00 93.19 90 CYS A C 1
ATOM 671 O O . CYS A 1 90 ? -36.039 -8.288 28.713 1.00 93.19 90 CYS A O 1
ATOM 673 N N . GLY A 1 91 ? -35.518 -6.226 29.398 1.00 88.62 91 GLY A N 1
ATOM 674 C CA . GLY A 1 91 ? -36.070 -6.378 30.741 1.00 88.62 91 GLY A CA 1
ATOM 675 C C . GLY A 1 91 ? -35.225 -7.330 31.587 1.00 88.62 91 GLY A C 1
ATOM 676 O O . GLY A 1 91 ? -34.168 -6.955 32.072 1.00 88.62 91 GLY A O 1
ATOM 677 N N . VAL A 1 92 ? -35.709 -8.559 31.785 1.00 86.62 92 VAL A N 1
ATOM 678 C CA . VAL A 1 92 ? -35.000 -9.610 32.548 1.00 86.62 92 VAL A CA 1
ATOM 679 C C . VAL A 1 92 ? -34.318 -10.645 31.652 1.00 86.62 92 VAL A C 1
ATOM 681 O O . VAL A 1 92 ? -33.667 -11.559 32.154 1.00 86.62 92 VAL A O 1
ATOM 684 N N . VAL A 1 93 ? -34.515 -10.548 30.335 1.00 91.44 93 VAL A N 1
ATOM 685 C CA . VAL A 1 93 ? -33.929 -11.465 29.357 1.00 91.44 93 VAL A CA 1
ATOM 686 C C . VAL A 1 93 ? -32.606 -10.878 28.888 1.00 91.44 93 VAL A C 1
ATOM 688 O O . VAL A 1 93 ? -32.594 -9.803 28.297 1.00 91.44 93 VAL A O 1
ATOM 691 N N . VAL A 1 94 ? -31.512 -11.588 29.148 1.00 94.88 94 VAL A N 1
ATOM 692 C CA . VAL A 1 94 ? -30.153 -11.198 28.749 1.00 94.88 94 VAL A CA 1
ATOM 693 C C . VAL A 1 94 ? -29.814 -11.890 27.429 1.00 94.88 94 VAL A C 1
ATOM 695 O O . VAL A 1 94 ? -30.032 -13.099 27.300 1.00 94.88 94 VAL A O 1
ATOM 698 N N . ALA A 1 95 ? -29.320 -11.137 26.447 1.00 95.50 95 ALA A N 1
ATOM 699 C CA . ALA A 1 95 ? -28.836 -11.694 25.188 1.00 95.50 95 ALA A CA 1
ATOM 700 C C . ALA A 1 95 ? -27.441 -12.327 25.362 1.00 95.50 95 ALA A C 1
ATOM 702 O O . ALA A 1 95 ? -26.733 -12.019 26.323 1.00 95.50 95 ALA A O 1
ATOM 703 N N . PRO A 1 96 ? -26.999 -13.198 24.440 1.00 95.31 96 PRO A N 1
ATOM 704 C CA . PRO A 1 96 ? -25.606 -13.637 24.404 1.00 95.31 96 PRO A CA 1
ATOM 705 C C . PRO A 1 96 ? -24.637 -12.445 24.260 1.00 95.31 96 PRO A C 1
ATOM 707 O O . PRO A 1 96 ? -24.960 -11.509 23.523 1.00 95.31 96 PRO A O 1
ATOM 710 N N . PRO A 1 97 ? -23.462 -12.464 24.917 1.00 97.12 97 PRO A N 1
ATOM 711 C CA . PRO A 1 97 ? -22.447 -11.428 24.738 1.00 97.12 97 PRO A CA 1
ATOM 712 C C . PRO A 1 97 ? -21.911 -11.424 23.303 1.00 97.12 97 PRO A C 1
ATOM 714 O O . PRO A 1 97 ? -21.802 -12.480 22.675 1.00 97.12 97 PRO A O 1
ATOM 717 N N . VAL A 1 98 ? -21.556 -10.239 22.809 1.00 98.31 98 VAL A N 1
ATOM 718 C CA . VAL A 1 98 ? -20.741 -10.069 21.599 1.00 98.31 98 VAL A CA 1
ATOM 719 C C . VAL A 1 98 ? -19.405 -9.498 22.025 1.00 98.31 98 VAL A C 1
ATOM 721 O O . VAL A 1 98 ? -19.365 -8.460 22.684 1.00 98.31 98 VAL A O 1
ATOM 724 N N . ASP A 1 99 ? -18.338 -10.206 21.673 1.00 97.69 99 ASP A N 1
ATOM 725 C CA . ASP A 1 99 ? -16.980 -9.901 22.101 1.00 97.69 99 ASP A CA 1
ATOM 726 C C . ASP A 1 99 ? -16.175 -9.233 20.982 1.00 97.69 99 ASP A C 1
ATOM 728 O O . ASP A 1 99 ? -16.382 -9.499 19.797 1.00 97.69 99 ASP A O 1
ATOM 732 N N . CYS A 1 100 ? -15.217 -8.399 21.366 1.00 96.38 100 CYS A N 1
ATOM 733 C CA . CYS A 1 100 ? -14.223 -7.808 20.480 1.00 96.38 100 CYS A CA 1
ATOM 734 C C . CYS A 1 100 ? -12.879 -7.655 21.207 1.00 96.38 100 CYS A C 1
ATOM 736 O O . CYS A 1 100 ? -12.819 -7.487 22.426 1.00 96.38 100 CYS A O 1
ATOM 738 N N . GLU A 1 101 ? -11.797 -7.657 20.439 1.00 94.50 101 GLU A N 1
ATOM 739 C CA . GLU A 1 101 ? -10.464 -7.273 20.905 1.00 94.50 101 GLU A CA 1
ATOM 740 C C . GLU A 1 101 ? -10.203 -5.822 20.499 1.00 94.50 101 GLU A C 1
ATOM 742 O O . GLU A 1 101 ? -10.549 -5.408 19.387 1.00 94.50 101 GLU A O 1
ATOM 747 N N . VAL A 1 102 ? -9.591 -5.040 21.387 1.00 94.00 102 VAL A N 1
ATOM 748 C CA . VAL A 1 102 ? -9.183 -3.673 21.047 1.00 94.00 102 VAL A CA 1
ATOM 749 C C . VAL A 1 102 ? -8.059 -3.703 20.015 1.00 94.00 102 VAL A C 1
ATOM 751 O O . VAL A 1 102 ? -7.016 -4.319 20.224 1.00 94.00 102 VAL A O 1
ATOM 754 N N . THR A 1 103 ? -8.251 -2.967 18.924 1.00 92.94 103 THR A N 1
ATOM 755 C CA . THR A 1 103 ? -7.250 -2.778 17.867 1.00 92.94 103 THR A CA 1
ATOM 756 C C . THR A 1 103 ? -6.900 -1.300 17.704 1.00 92.94 103 THR A C 1
ATOM 758 O O . THR A 1 103 ? -7.622 -0.422 18.173 1.00 92.94 103 THR A O 1
ATOM 761 N N . ILE A 1 104 ? -5.780 -1.001 17.049 1.00 93.56 104 ILE A N 1
ATOM 762 C CA . ILE A 1 104 ? -5.474 0.355 16.573 1.00 93.56 104 ILE A CA 1
ATOM 763 C C . ILE A 1 104 ? -5.730 0.427 15.072 1.00 93.56 104 ILE A C 1
ATOM 765 O O . ILE A 1 104 ? -5.736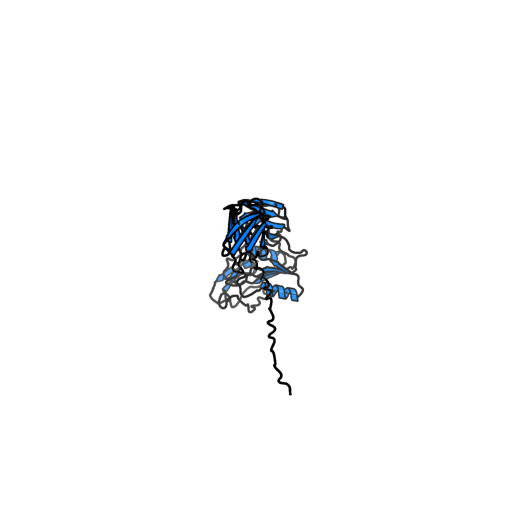 -0.601 14.393 1.00 93.56 104 ILE A O 1
ATOM 769 N N . ALA A 1 105 ? -5.945 1.638 14.561 1.00 91.56 105 ALA A N 1
ATOM 770 C CA . ALA A 1 105 ? -6.098 1.840 13.128 1.00 91.56 105 ALA A CA 1
ATOM 771 C C . ALA A 1 105 ? -4.871 1.302 12.370 1.00 91.56 105 ALA A C 1
ATOM 773 O O . ALA A 1 105 ? -3.738 1.416 12.840 1.00 91.56 105 ALA A O 1
ATOM 774 N N . ALA A 1 106 ? -5.108 0.689 11.213 1.00 90.75 106 ALA A N 1
ATOM 775 C CA . ALA A 1 106 ? -4.041 0.183 10.365 1.00 90.75 106 ALA A CA 1
ATOM 776 C C . ALA A 1 106 ? -3.361 1.329 9.596 1.00 90.75 106 ALA A C 1
ATOM 778 O O . ALA A 1 106 ? -3.953 2.380 9.341 1.00 90.75 106 ALA A O 1
ATOM 779 N N . ILE A 1 107 ? -2.105 1.115 9.212 1.00 92.44 107 ILE A N 1
ATOM 780 C CA . ILE A 1 107 ? -1.479 1.888 8.134 1.00 92.44 107 ILE A CA 1
ATOM 781 C C . ILE A 1 107 ? -2.083 1.424 6.797 1.00 92.44 107 ILE A C 1
ATOM 783 O O . ILE A 1 107 ? -2.522 0.283 6.679 1.00 92.44 107 ILE A O 1
ATOM 787 N N . ASP A 1 108 ? -2.133 2.305 5.805 1.00 90.94 108 ASP A N 1
ATOM 788 C CA . ASP A 1 108 ? -2.604 1.985 4.454 1.00 90.94 108 ASP A CA 1
ATOM 789 C C . ASP A 1 108 ? -1.761 2.722 3.401 1.00 90.94 108 ASP A C 1
ATOM 791 O O . ASP A 1 108 ? -0.930 3.569 3.743 1.00 90.94 108 ASP A O 1
ATOM 795 N N . GLY A 1 109 ? -1.955 2.409 2.120 1.00 88.31 109 GLY A N 1
ATOM 796 C CA . GLY A 1 109 ? -1.319 3.104 1.001 1.00 88.31 109 GLY A CA 1
ATOM 797 C C . GLY A 1 109 ? 0.206 3.039 1.043 1.00 88.31 109 GLY A C 1
ATOM 798 O O . GLY A 1 109 ? 0.866 4.033 0.743 1.00 88.31 109 GLY A O 1
ATOM 799 N N . VAL A 1 110 ? 0.762 1.904 1.479 1.00 90.25 110 VAL A N 1
ATOM 800 C CA . VAL A 1 110 ? 2.212 1.715 1.504 1.00 90.25 110 VAL A CA 1
ATOM 801 C C . VAL A 1 110 ? 2.728 1.646 0.070 1.00 90.25 110 VAL A C 1
ATOM 803 O O . VAL A 1 110 ? 2.237 0.862 -0.737 1.00 90.25 110 VAL A O 1
ATOM 806 N N . SER A 1 111 ? 3.722 2.466 -0.239 1.00 87.69 111 SER A N 1
ATOM 807 C CA . SER A 1 111 ? 4.442 2.453 -1.509 1.00 87.69 111 SER A CA 1
ATOM 808 C C . SER A 1 111 ? 5.931 2.592 -1.247 1.00 87.69 111 SER A C 1
ATOM 810 O O . SER A 1 111 ? 6.340 3.209 -0.257 1.00 87.69 111 SER A O 1
ATOM 812 N N . CYS A 1 112 ? 6.745 2.024 -2.130 1.00 87.19 112 CYS A N 1
ATOM 813 C CA . CYS A 1 112 ? 8.187 2.151 -2.032 1.00 87.19 112 CYS A CA 1
ATOM 814 C C . CYS A 1 112 ? 8.793 2.439 -3.388 1.00 87.19 112 CYS A C 1
ATOM 816 O O . CYS A 1 112 ? 8.311 1.977 -4.418 1.00 87.19 112 CYS A O 1
ATOM 818 N N . HIS A 1 113 ? 9.891 3.170 -3.346 1.00 86.25 113 HIS A N 1
ATOM 819 C CA . HIS A 1 113 ? 10.751 3.430 -4.473 1.00 86.25 113 HIS A CA 1
ATOM 820 C C . HIS A 1 113 ? 12.175 3.064 -4.074 1.00 86.25 113 HIS A C 1
ATOM 822 O O . HIS A 1 113 ? 12.631 3.381 -2.977 1.00 86.25 113 HIS A O 1
ATOM 828 N N . ARG A 1 114 ? 12.876 2.377 -4.967 1.00 86.31 114 ARG A N 1
ATOM 829 C CA . ARG A 1 114 ? 14.271 2.004 -4.797 1.00 86.31 114 ARG A CA 1
ATOM 830 C C . ARG A 1 114 ? 15.103 2.720 -5.840 1.00 86.31 114 ARG A C 1
ATOM 832 O O . ARG A 1 114 ? 14.880 2.540 -7.031 1.00 86.31 114 ARG A O 1
ATOM 839 N N . ASP A 1 115 ? 16.117 3.431 -5.371 1.00 85.00 115 ASP A N 1
ATOM 840 C CA . ASP A 1 115 ? 17.161 3.983 -6.218 1.00 85.00 115 ASP A CA 1
ATOM 841 C C . ASP A 1 115 ? 18.277 2.944 -6.368 1.00 85.00 115 ASP A C 1
ATOM 843 O O . ASP A 1 115 ? 19.060 2.711 -5.444 1.00 85.00 115 ASP A O 1
ATOM 847 N N . CYS A 1 116 ? 18.379 2.315 -7.540 1.00 81.94 116 CYS A N 1
ATOM 848 C CA . CYS A 1 116 ? 19.423 1.322 -7.785 1.00 81.94 116 CYS A CA 1
ATOM 849 C C . CYS A 1 116 ? 20.843 1.906 -7.743 1.00 81.94 116 CYS A C 1
ATOM 851 O O . CYS A 1 116 ? 21.783 1.153 -7.493 1.00 81.94 116 CYS A O 1
ATOM 853 N N . SER A 1 117 ? 21.027 3.214 -7.944 1.00 81.50 117 SER A N 1
ATOM 854 C CA . SER A 1 117 ? 22.352 3.843 -7.960 1.00 81.50 117 SER A CA 1
ATOM 855 C C . SER A 1 117 ? 22.951 3.989 -6.560 1.00 81.50 117 SER A C 1
ATOM 857 O O . SER A 1 117 ? 24.168 3.873 -6.386 1.00 81.50 117 SER A O 1
ATOM 859 N N . THR A 1 118 ? 22.100 4.202 -5.555 1.00 83.81 118 THR A N 1
ATOM 860 C CA . THR A 1 118 ? 22.502 4.358 -4.151 1.00 83.81 118 THR A CA 1
ATOM 861 C C . THR A 1 118 ? 22.135 3.157 -3.284 1.00 83.81 118 THR A C 1
ATOM 863 O O . THR A 1 118 ? 22.722 2.977 -2.217 1.00 83.81 118 THR A O 1
ATOM 866 N N . GLY A 1 119 ? 21.180 2.340 -3.720 1.00 80.56 119 GLY A N 1
ATOM 867 C CA . GLY A 1 119 ? 20.555 1.293 -2.919 1.00 80.56 119 GLY A CA 1
ATOM 868 C C . GLY A 1 119 ? 19.589 1.816 -1.858 1.00 80.56 119 GLY A C 1
ATOM 869 O O . GLY A 1 119 ? 19.128 1.038 -1.025 1.00 80.56 119 GLY A O 1
ATOM 870 N N . ALA A 1 120 ? 19.300 3.120 -1.850 1.00 87.50 120 ALA A N 1
ATOM 871 C CA . ALA A 1 120 ? 18.339 3.696 -0.926 1.00 87.50 120 ALA A CA 1
ATOM 872 C C . ALA A 1 120 ? 16.914 3.272 -1.305 1.00 87.50 120 ALA A C 1
ATOM 874 O O . ALA A 1 120 ? 16.541 3.248 -2.479 1.00 87.50 120 ALA A O 1
ATOM 875 N N . VAL A 1 121 ? 16.120 2.953 -0.289 1.00 88.50 121 VAL A N 1
ATOM 876 C CA . VAL A 1 121 ? 14.696 2.655 -0.412 1.00 88.50 121 VAL A CA 1
ATOM 877 C C . VAL A 1 121 ? 13.935 3.762 0.294 1.00 88.50 121 VAL A C 1
ATOM 879 O O . VAL A 1 121 ? 14.081 3.958 1.502 1.00 88.50 121 VAL A O 1
ATOM 882 N N . GLU A 1 122 ? 13.124 4.481 -0.467 1.00 91.69 122 GLU A N 1
ATOM 883 C CA . GLU A 1 122 ? 12.131 5.417 0.031 1.00 91.69 122 GLU A CA 1
ATOM 884 C C . GLU A 1 122 ? 10.808 4.679 0.198 1.00 91.69 122 GLU A C 1
ATOM 886 O O . GLU A 1 122 ? 10.367 3.955 -0.687 1.00 91.69 122 GLU A O 1
ATOM 891 N N . ILE A 1 123 ? 10.180 4.845 1.351 1.00 92.19 123 ILE A N 1
ATOM 892 C CA . ILE A 1 123 ? 8.933 4.195 1.733 1.00 92.19 123 ILE A CA 1
ATOM 893 C C . ILE A 1 123 ? 7.976 5.301 2.149 1.00 92.19 123 ILE A C 1
ATOM 895 O O . ILE A 1 123 ? 8.335 6.150 2.968 1.00 92.19 123 ILE A O 1
ATOM 899 N N . SER A 1 124 ? 6.760 5.297 1.621 1.00 93.75 124 SER A N 1
ATOM 900 C CA . SER A 1 124 ? 5.703 6.225 2.015 1.00 93.75 124 SER A CA 1
ATOM 901 C C . SER A 1 124 ? 4.418 5.480 2.342 1.00 93.75 124 SER A C 1
ATOM 903 O O . SER A 1 124 ? 4.200 4.368 1.864 1.00 93.75 124 SER A O 1
ATOM 905 N N . TRP A 1 125 ? 3.600 6.056 3.218 1.00 95.06 125 TRP A N 1
ATOM 906 C CA . TRP A 1 125 ? 2.362 5.438 3.681 1.00 95.06 125 TRP A CA 1
ATOM 907 C C . TRP A 1 125 ? 1.376 6.475 4.226 1.00 95.06 125 TRP A C 1
ATOM 909 O O . TRP A 1 125 ? 1.722 7.632 4.481 1.00 95.06 125 TRP A O 1
ATOM 919 N N . THR A 1 126 ? 0.141 6.039 4.465 1.00 94.81 126 THR A N 1
ATOM 920 C CA . THR A 1 126 ? -0.915 6.813 5.122 1.00 94.81 126 THR A CA 1
ATOM 921 C C . THR A 1 126 ? -1.206 6.243 6.507 1.00 94.81 126 THR A C 1
ATOM 923 O O . THR A 1 126 ? -1.460 5.051 6.673 1.00 94.81 126 THR A O 1
ATOM 926 N N . ASN A 1 127 ? -1.199 7.101 7.527 1.00 94.25 127 ASN A N 1
ATOM 927 C CA . ASN A 1 127 ? -1.592 6.706 8.877 1.00 94.25 127 ASN A CA 1
ATOM 928 C C . ASN A 1 127 ? -3.124 6.691 8.992 1.00 94.25 127 ASN A C 1
ATOM 930 O O . ASN A 1 127 ? -3.756 7.738 8.858 1.00 94.25 127 ASN A O 1
ATOM 934 N N . GLY A 1 128 ? -3.722 5.532 9.284 1.00 91.56 128 GLY A N 1
ATOM 935 C CA . GLY A 1 128 ? -5.156 5.423 9.579 1.00 91.56 128 GLY A CA 1
ATOM 936 C C . GLY A 1 128 ? -5.567 5.982 10.948 1.00 91.56 128 GLY A C 1
ATOM 937 O O . GLY A 1 128 ? -6.756 6.156 11.207 1.00 91.56 128 GLY A O 1
ATOM 938 N N . GLY A 1 129 ? -4.609 6.279 11.830 1.00 90.88 129 GLY A N 1
ATOM 939 C CA . GLY A 1 129 ? -4.851 6.862 13.147 1.00 90.88 129 GLY A CA 1
ATOM 940 C C . GLY A 1 129 ? -3.597 7.475 13.767 1.00 90.88 129 GLY A C 1
ATOM 941 O O . GLY A 1 129 ? -2.576 7.652 13.104 1.00 90.88 129 GLY A O 1
ATOM 942 N N . SER A 1 130 ? -3.687 7.815 15.051 1.00 90.81 130 SER A N 1
ATOM 943 C CA . SER A 1 130 ? -2.543 8.292 15.833 1.00 90.81 130 SER A CA 1
ATOM 944 C C . SER A 1 130 ? -1.778 7.112 16.415 1.00 90.81 130 SER A C 1
ATOM 946 O O . SER A 1 130 ? -2.407 6.187 16.918 1.00 90.81 130 SER A O 1
ATOM 948 N N . TYR A 1 131 ? -0.447 7.183 16.420 1.00 95.38 131 TYR A N 1
ATOM 949 C CA . TYR A 1 131 ? 0.441 6.159 16.981 1.00 95.38 131 TYR A CA 1
ATOM 950 C C . TYR A 1 131 ? 1.499 6.802 17.883 1.00 95.38 131 TYR A C 1
ATOM 952 O O . TYR A 1 131 ? 1.809 7.987 17.732 1.00 95.38 131 TYR A O 1
ATOM 960 N N . ASP A 1 132 ? 2.098 6.021 18.782 1.00 94.94 132 ASP A N 1
ATOM 961 C CA . ASP A 1 132 ? 3.273 6.460 19.547 1.00 94.94 132 ASP A CA 1
ATOM 962 C C . ASP A 1 132 ? 4.532 6.393 18.674 1.00 94.94 132 ASP A C 1
ATOM 964 O O . ASP A 1 132 ? 5.362 7.308 18.655 1.00 94.94 132 ASP A O 1
ATOM 968 N N . ALA A 1 133 ? 4.655 5.304 17.916 1.00 96.25 133 ALA A N 1
ATOM 969 C CA . ALA A 1 133 ? 5.770 5.029 17.029 1.00 96.25 133 ALA A CA 1
ATOM 970 C C . ALA A 1 133 ? 5.324 4.172 15.842 1.00 96.25 133 ALA A C 1
ATOM 972 O O . ALA A 1 133 ? 4.262 3.550 15.862 1.00 96.25 133 ALA A O 1
ATOM 973 N N . ILE A 1 134 ? 6.165 4.123 14.818 1.00 96.69 134 ILE A N 1
ATOM 974 C CA . ILE A 1 134 ? 6.041 3.191 13.701 1.00 96.69 134 ILE A CA 1
ATOM 975 C C . ILE A 1 134 ? 7.372 2.458 13.576 1.00 96.69 134 ILE A C 1
ATOM 977 O O . ILE A 1 134 ? 8.439 3.070 13.610 1.00 96.69 134 ILE A O 1
ATOM 981 N N . GLU A 1 135 ? 7.317 1.143 13.460 1.00 95.94 135 GLU A N 1
ATOM 982 C CA . GLU A 1 135 ? 8.476 0.287 13.247 1.00 95.94 135 GLU A CA 1
ATOM 983 C C . GLU A 1 135 ? 8.563 -0.128 11.779 1.00 95.94 135 GLU A C 1
ATOM 985 O O . GLU A 1 135 ? 7.552 -0.457 11.157 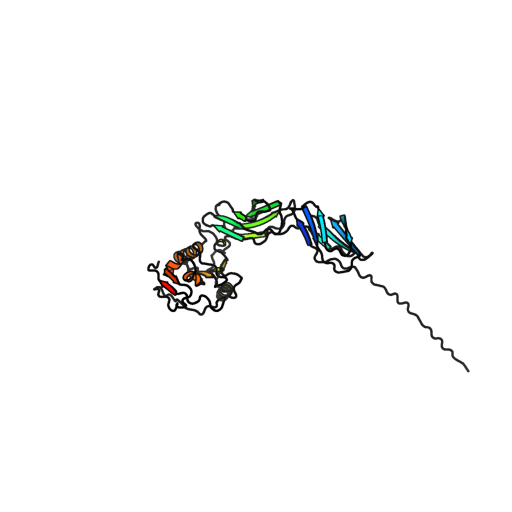1.00 95.94 135 GLU A O 1
ATOM 990 N N . ILE A 1 136 ? 9.782 -0.113 11.241 1.00 94.12 136 ILE A N 1
ATOM 991 C CA . ILE A 1 136 ? 10.094 -0.512 9.872 1.00 94.12 136 ILE A CA 1
ATOM 992 C C . ILE A 1 136 ? 10.985 -1.744 9.933 1.00 94.12 136 ILE A C 1
ATOM 994 O O . ILE A 1 136 ? 12.038 -1.728 10.583 1.00 94.12 136 ILE A O 1
ATOM 998 N N . TYR A 1 137 ? 10.561 -2.793 9.241 1.00 92.12 137 TYR A N 1
ATOM 999 C CA . TYR A 1 137 ? 11.259 -4.062 9.139 1.00 92.12 137 TYR A CA 1
ATOM 1000 C C . TYR A 1 137 ? 11.757 -4.285 7.714 1.00 92.12 137 TYR A C 1
ATOM 1002 O O . TYR A 1 137 ? 11.056 -3.963 6.759 1.00 92.12 137 TYR A O 1
ATOM 1010 N N . GLU A 1 138 ? 12.938 -4.878 7.590 1.00 89.81 138 GLU A N 1
ATOM 1011 C CA . GLU A 1 138 ? 13.467 -5.462 6.356 1.00 89.81 138 GLU A CA 1
ATOM 1012 C C . GLU A 1 138 ? 13.719 -6.948 6.631 1.00 89.81 138 GLU A C 1
ATOM 1014 O O . GLU A 1 138 ? 14.436 -7.288 7.573 1.00 89.81 138 GLU A O 1
ATOM 1019 N N . ASP A 1 139 ? 13.067 -7.839 5.883 1.00 87.12 139 ASP A N 1
ATOM 1020 C CA . ASP A 1 139 ? 13.151 -9.297 6.050 1.00 87.12 139 ASP A CA 1
ATOM 1021 C C . ASP A 1 139 ? 12.962 -9.756 7.510 1.00 87.12 139 ASP A C 1
ATOM 1023 O O . ASP A 1 139 ? 13.713 -10.573 8.050 1.00 87.12 139 ASP A O 1
ATOM 1027 N N . LEU A 1 140 ? 11.929 -9.208 8.164 1.00 89.31 140 LEU A N 1
ATOM 1028 C CA . LEU A 1 140 ? 11.570 -9.438 9.575 1.00 89.31 140 LEU A CA 1
ATOM 1029 C C . LEU A 1 140 ? 12.582 -8.895 10.605 1.00 89.31 140 LEU A C 1
ATOM 1031 O O . LEU A 1 140 ? 12.416 -9.114 11.810 1.00 89.31 140 LEU A O 1
ATOM 1035 N N . ILE A 1 141 ? 13.607 -8.158 10.177 1.00 89.94 141 ILE A N 1
ATOM 1036 C CA . ILE A 1 141 ? 14.574 -7.486 11.051 1.00 89.94 141 ILE A CA 1
ATOM 1037 C C . ILE A 1 141 ? 14.162 -6.024 11.218 1.00 89.94 141 ILE A C 1
ATOM 1039 O O . ILE A 1 141 ? 14.004 -5.305 10.240 1.00 89.94 141 ILE A O 1
ATOM 1043 N N . LEU A 1 142 ? 14.011 -5.563 12.464 1.00 93.00 142 LEU A N 1
ATOM 1044 C CA . LEU A 1 142 ? 13.721 -4.157 12.760 1.00 93.00 142 LEU A CA 1
ATOM 1045 C C . LEU A 1 142 ? 14.913 -3.280 12.350 1.00 93.00 142 LEU A C 1
ATOM 1047 O O . LEU A 1 142 ? 15.978 -3.372 12.966 1.00 93.00 142 LEU A O 1
ATOM 1051 N N . ILE A 1 143 ? 14.722 -2.411 11.358 1.00 92.62 143 ILE A N 1
ATOM 1052 C CA . ILE A 1 143 ? 15.762 -1.494 10.867 1.00 92.62 143 ILE A CA 1
ATOM 1053 C C . ILE A 1 143 ? 15.595 -0.070 11.397 1.00 92.62 143 ILE A C 1
ATOM 1055 O O . ILE A 1 143 ? 16.579 0.661 11.515 1.00 92.62 143 ILE A O 1
ATOM 1059 N N . ALA A 1 144 ? 14.371 0.331 11.752 1.00 95.12 144 ALA A N 1
ATOM 1060 C CA . ALA A 1 144 ? 14.105 1.656 12.295 1.00 95.12 144 ALA A CA 1
ATOM 1061 C C . ALA A 1 144 ? 12.823 1.712 13.131 1.00 95.12 144 ALA A C 1
ATOM 1063 O O . ALA A 1 144 ? 11.862 0.984 12.896 1.00 95.12 144 ALA A O 1
ATOM 1064 N N . THR A 1 145 ? 12.803 2.658 14.069 1.00 96.75 145 THR A N 1
ATOM 1065 C CA . THR A 1 145 ? 11.599 3.107 14.770 1.00 96.75 145 THR A CA 1
ATOM 1066 C C . THR A 1 145 ? 11.490 4.613 14.582 1.00 96.75 145 THR A C 1
ATOM 1068 O O . THR A 1 145 ? 12.412 5.353 14.932 1.00 96.75 145 THR A O 1
ATOM 1071 N N . VAL A 1 146 ? 10.376 5.067 14.019 1.00 97.12 146 VAL A N 1
ATOM 1072 C CA . VAL A 1 146 ? 10.114 6.472 13.703 1.00 97.12 146 VAL A CA 1
ATOM 1073 C C . VAL A 1 146 ? 8.947 7.024 14.532 1.00 97.12 146 VAL A C 1
ATOM 1075 O O . VAL A 1 146 ? 8.146 6.240 15.049 1.00 97.12 146 VAL A O 1
ATOM 1078 N N . PRO A 1 147 ? 8.824 8.357 14.698 1.00 97.00 147 PRO A N 1
ATOM 1079 C CA . PRO A 1 147 ? 7.668 8.964 15.354 1.00 97.00 147 PRO A CA 1
ATOM 1080 C C . PRO A 1 147 ? 6.339 8.520 14.733 1.00 97.00 147 PRO A C 1
ATOM 1082 O O . PRO A 1 147 ? 6.218 8.452 13.512 1.00 97.00 147 PRO A O 1
ATOM 1085 N N . GLY A 1 148 ? 5.314 8.298 15.560 1.00 95.00 148 GLY A N 1
ATOM 1086 C CA . GLY A 1 148 ? 4.014 7.795 15.100 1.00 95.00 148 GLY A CA 1
ATOM 1087 C C . GLY A 1 148 ? 3.236 8.711 14.149 1.00 95.00 148 GLY A C 1
ATOM 1088 O O . GLY A 1 148 ? 2.289 8.269 13.510 1.00 95.00 148 GLY A O 1
ATOM 1089 N N . SER A 1 149 ? 3.639 9.978 14.014 1.00 94.81 149 SER A N 1
ATOM 1090 C CA . SER A 1 149 ? 3.074 10.913 13.034 1.00 94.81 149 SER A CA 1
ATOM 1091 C C . SER A 1 149 ? 3.795 10.906 11.683 1.00 94.81 149 SER A C 1
ATOM 1093 O O . SER A 1 149 ? 3.413 11.665 10.795 1.00 94.81 149 SER A O 1
ATOM 1095 N N . GLN A 1 150 ? 4.880 10.144 11.534 1.00 97.12 150 GLN A N 1
ATOM 1096 C CA . GLN A 1 150 ? 5.647 10.088 10.293 1.00 97.12 150 GLN A CA 1
ATOM 1097 C C . GLN A 1 150 ? 4.874 9.307 9.220 1.00 97.12 150 GLN A C 1
ATOM 1099 O O . GLN A 1 150 ? 4.131 8.381 9.538 1.00 97.12 150 GLN A O 1
ATOM 1104 N N . THR A 1 151 ? 5.041 9.710 7.960 1.00 96.19 151 THR A N 1
ATOM 1105 C CA . THR A 1 151 ? 4.373 9.121 6.781 1.00 96.19 151 THR A CA 1
ATOM 1106 C C . THR A 1 151 ? 5.359 8.707 5.687 1.00 96.19 151 THR A C 1
ATOM 1108 O O . THR A 1 151 ? 4.954 8.269 4.616 1.00 96.19 151 THR A O 1
ATOM 1111 N N . THR A 1 152 ? 6.659 8.895 5.927 1.00 95.75 152 THR A N 1
ATOM 1112 C CA . THR A 1 152 ? 7.731 8.588 4.975 1.00 95.75 152 THR A CA 1
ATOM 1113 C C . THR A 1 152 ? 8.992 8.143 5.705 1.00 95.75 152 THR A C 1
ATOM 1115 O O . THR A 1 152 ? 9.336 8.718 6.737 1.00 95.75 152 THR A O 1
ATOM 1118 N N . PHE A 1 153 ? 9.748 7.204 5.154 1.00 94.88 153 PHE A N 1
ATOM 1119 C CA . PHE A 1 153 ? 11.053 6.772 5.654 1.00 94.88 153 PHE A CA 1
ATOM 1120 C C . PHE A 1 153 ? 11.986 6.507 4.476 1.00 94.88 153 PHE A C 1
ATOM 1122 O O . PHE A 1 153 ? 11.543 6.007 3.452 1.00 94.88 153 PHE A O 1
ATOM 1129 N N . ALA A 1 154 ? 13.267 6.830 4.624 1.00 92.19 154 ALA A N 1
ATOM 1130 C CA . ALA A 1 154 ? 14.281 6.492 3.636 1.00 92.19 154 ALA A CA 1
ATOM 1131 C C . ALA A 1 154 ? 15.406 5.721 4.324 1.00 92.19 154 ALA A C 1
ATOM 1133 O O . ALA A 1 154 ? 15.888 6.140 5.385 1.00 92.19 154 ALA A O 1
ATOM 1134 N N . THR A 1 155 ? 15.824 4.604 3.734 1.00 88.75 155 THR A N 1
ATOM 1135 C CA . THR A 1 155 ? 17.027 3.901 4.182 1.00 88.75 155 THR A CA 1
ATOM 1136 C C . THR A 1 155 ? 18.269 4.724 3.836 1.00 88.75 155 THR A C 1
ATOM 1138 O O . THR A 1 155 ? 18.275 5.577 2.946 1.00 88.75 155 THR A O 1
ATOM 1141 N N . VAL A 1 156 ? 19.354 4.496 4.573 1.00 82.44 156 VAL A N 1
ATOM 1142 C CA . VAL A 1 156 ? 20.671 5.002 4.166 1.00 82.44 156 VAL A CA 1
ATOM 1143 C C . VAL A 1 156 ? 21.155 4.129 3.011 1.00 82.44 156 VAL A C 1
ATOM 1145 O O . VAL A 1 156 ? 20.933 2.927 3.053 1.00 82.44 156 VAL A O 1
ATOM 1148 N N . ALA A 1 157 ? 21.849 4.710 2.028 1.00 71.31 157 ALA A N 1
ATOM 1149 C CA . ALA A 1 157 ? 22.507 3.974 0.948 1.00 71.31 157 ALA A CA 1
ATOM 1150 C C . ALA A 1 157 ? 23.302 2.766 1.492 1.00 71.31 157 ALA A C 1
ATOM 1152 O O . ALA A 1 157 ? 24.348 2.931 2.133 1.00 71.31 157 ALA A O 1
ATOM 1153 N N . THR A 1 158 ? 22.788 1.557 1.273 1.00 64.81 158 THR A N 1
ATOM 1154 C CA . THR A 1 158 ? 23.405 0.288 1.672 1.00 64.81 158 THR A CA 1
ATOM 1155 C C . THR A 1 158 ? 23.740 -0.545 0.440 1.00 64.81 158 THR A C 1
ATOM 1157 O O . THR A 1 158 ? 23.267 -0.302 -0.668 1.00 64.81 158 THR A O 1
ATOM 1160 N N . THR A 1 159 ? 24.596 -1.554 0.615 1.00 59.44 159 THR A N 1
ATOM 1161 C CA . THR A 1 159 ? 24.727 -2.612 -0.387 1.00 59.44 159 THR A CA 1
ATOM 1162 C C . THR A 1 159 ? 23.412 -3.379 -0.435 1.00 59.44 159 THR A C 1
ATOM 1164 O O . THR A 1 159 ? 23.105 -4.115 0.502 1.00 59.44 159 THR A O 1
ATOM 1167 N N . VAL A 1 160 ? 22.656 -3.167 -1.506 1.00 59.59 160 VAL A N 1
ATOM 1168 C CA . VAL A 1 160 ? 21.378 -3.825 -1.777 1.00 59.59 160 VAL A CA 1
ATOM 1169 C C . VAL A 1 160 ? 21.528 -5.343 -1.690 1.00 59.59 160 VAL A C 1
ATOM 1171 O O . VAL A 1 160 ? 22.433 -5.916 -2.303 1.00 59.59 160 VAL A O 1
ATOM 1174 N N . THR A 1 161 ? 20.638 -5.997 -0.947 1.00 65.88 161 THR A N 1
ATOM 1175 C CA . THR A 1 161 ? 20.456 -7.450 -1.001 1.00 65.88 161 THR A CA 1
ATOM 1176 C C . THR A 1 161 ? 19.090 -7.764 -1.590 1.00 65.88 161 THR A C 1
ATOM 1178 O O . THR A 1 161 ? 18.062 -7.373 -1.039 1.00 65.88 161 THR A O 1
ATOM 1181 N N . ASP A 1 162 ? 19.102 -8.468 -2.719 1.00 71.44 162 ASP A N 1
ATOM 1182 C CA . ASP A 1 162 ? 17.906 -8.992 -3.370 1.00 71.44 162 ASP A CA 1
ATOM 1183 C C . ASP A 1 162 ? 17.783 -10.506 -3.119 1.00 71.44 162 ASP A C 1
ATOM 1185 O O . ASP A 1 162 ? 18.801 -11.213 -3.164 1.00 71.44 162 ASP A O 1
ATOM 1189 N N . PRO A 1 163 ? 16.565 -11.034 -2.888 1.00 75.19 163 PRO A N 1
ATOM 1190 C CA . PRO A 1 163 ? 15.315 -10.296 -2.677 1.00 75.19 163 PRO A CA 1
ATOM 1191 C C . PRO A 1 163 ? 15.261 -9.644 -1.284 1.00 75.19 163 PRO A C 1
ATOM 1193 O O . PRO A 1 163 ? 15.944 -10.098 -0.369 1.00 75.19 163 PRO A O 1
ATOM 1196 N N . SER A 1 164 ? 14.425 -8.619 -1.121 1.00 81.81 164 SER A N 1
ATOM 1197 C CA . SER A 1 164 ? 14.150 -7.978 0.179 1.00 81.81 164 SER A CA 1
ATOM 1198 C C . SER A 1 164 ? 12.677 -7.598 0.315 1.00 81.81 164 SER A C 1
ATOM 1200 O O . SER A 1 164 ? 12.049 -7.159 -0.652 1.00 81.81 164 SER A O 1
ATOM 1202 N N . LEU A 1 165 ? 12.123 -7.764 1.517 1.00 86.81 165 LEU A N 1
ATOM 1203 C CA . LEU A 1 165 ? 10.749 -7.408 1.872 1.00 86.81 165 LEU A CA 1
ATOM 1204 C C . LEU A 1 165 ? 10.732 -6.348 2.974 1.00 86.81 165 LEU A C 1
ATOM 1206 O O . LEU A 1 165 ? 11.228 -6.581 4.077 1.00 86.81 165 LEU A O 1
ATOM 1210 N N . TYR A 1 166 ? 10.092 -5.216 2.692 1.00 89.44 166 TYR A N 1
ATOM 1211 C CA . TYR A 1 166 ? 9.855 -4.163 3.673 1.00 89.44 166 TYR A CA 1
ATOM 1212 C C . TYR A 1 166 ? 8.458 -4.288 4.272 1.00 89.44 166 TYR A C 1
ATOM 1214 O O . TYR A 1 166 ? 7.468 -4.387 3.544 1.00 89.44 166 TYR A O 1
ATOM 1222 N N . GLU A 1 167 ? 8.371 -4.230 5.598 1.00 91.62 167 GLU A N 1
ATOM 1223 C CA . GLU A 1 167 ? 7.104 -4.222 6.328 1.00 91.62 167 GLU A CA 1
ATOM 1224 C C . GLU A 1 167 ? 7.039 -3.053 7.313 1.00 91.62 167 GLU A C 1
ATOM 1226 O O . GLU A 1 167 ? 8.047 -2.652 7.902 1.00 91.62 167 GLU A O 1
ATOM 1231 N N . ILE A 1 168 ? 5.835 -2.523 7.524 1.00 94.69 168 ILE A N 1
ATOM 1232 C CA . ILE A 1 168 ? 5.591 -1.396 8.431 1.00 94.69 168 ILE A CA 1
ATOM 1233 C C . ILE A 1 168 ? 4.603 -1.819 9.514 1.00 94.69 168 ILE A C 1
ATOM 1235 O O . ILE A 1 168 ? 3.592 -2.465 9.229 1.00 94.69 168 ILE A O 1
ATOM 1239 N N . ARG A 1 169 ? 4.879 -1.438 10.764 1.00 94.12 169 ARG A N 1
ATOM 1240 C CA . ARG A 1 169 ? 4.034 -1.759 11.916 1.00 94.12 169 ARG A CA 1
ATOM 1241 C C . ARG A 1 169 ? 3.771 -0.527 12.792 1.00 94.12 169 ARG A C 1
ATOM 1243 O O . ARG A 1 169 ? 4.718 -0.009 13.384 1.00 94.12 169 ARG A O 1
ATOM 1250 N N . PRO A 1 170 ? 2.517 -0.057 12.927 1.00 95.62 170 PRO A N 1
ATOM 1251 C CA . PRO A 1 170 ? 2.180 0.987 13.889 1.00 95.62 170 PRO A CA 1
ATOM 1252 C C . PRO A 1 170 ? 2.177 0.438 15.323 1.00 95.62 170 PRO A C 1
ATOM 1254 O O . PRO A 1 170 ? 1.714 -0.679 15.569 1.00 95.62 170 PRO A O 1
ATOM 1257 N N . ILE A 1 171 ? 2.664 1.243 16.270 1.00 94.44 171 ILE A N 1
ATOM 1258 C CA . ILE A 1 171 ? 2.757 0.917 17.697 1.00 94.44 171 ILE A CA 1
ATOM 1259 C C . ILE A 1 171 ? 2.012 1.948 18.542 1.00 94.44 171 ILE A C 1
ATOM 1261 O O . ILE A 1 171 ? 2.154 3.160 18.362 1.00 94.44 171 ILE A O 1
ATOM 1265 N N . CYS A 1 172 ? 1.272 1.446 19.526 1.00 94.12 172 CYS A N 1
ATOM 1266 C CA . CYS A 1 172 ? 0.555 2.234 20.513 1.00 94.12 172 CYS A CA 1
ATOM 1267 C C . CYS A 1 172 ? 0.631 1.564 21.886 1.00 94.12 172 CYS A C 1
ATOM 1269 O O . CYS A 1 172 ? -0.095 0.609 22.160 1.00 94.12 172 CYS A O 1
ATOM 1271 N N . GLY A 1 173 ? 1.532 2.011 22.757 1.00 89.69 173 GLY A N 1
ATOM 1272 C CA . GLY A 1 173 ? 1.866 1.300 23.991 1.00 89.69 173 GLY A CA 1
ATOM 1273 C C . GLY A 1 173 ? 2.201 -0.176 23.740 1.00 89.69 173 GLY A C 1
ATOM 1274 O O . GLY A 1 173 ? 3.213 -0.483 23.116 1.00 89.69 173 GLY A O 1
ATOM 1275 N N . ALA A 1 174 ? 1.367 -1.089 24.246 1.00 89.69 174 ALA A N 1
ATOM 1276 C CA . ALA A 1 174 ? 1.501 -2.535 24.042 1.00 89.69 174 ALA A CA 1
ATOM 1277 C C . ALA A 1 174 ? 0.617 -3.085 22.904 1.00 89.69 174 ALA A C 1
ATOM 1279 O O . ALA A 1 174 ? 0.648 -4.287 22.636 1.00 89.69 174 ALA A O 1
ATOM 1280 N N . LEU A 1 175 ? -0.178 -2.233 22.252 1.00 89.94 175 LEU A N 1
ATOM 1281 C CA . LEU A 1 175 ? -0.968 -2.575 21.075 1.00 89.94 175 LEU A CA 1
ATOM 1282 C C . LEU A 1 175 ? -0.145 -2.367 19.799 1.00 89.94 175 LEU A C 1
ATOM 1284 O O . LEU A 1 175 ? 0.558 -1.368 19.634 1.00 89.94 175 LEU A O 1
ATOM 1288 N N . SER A 1 176 ? -0.299 -3.298 18.866 1.00 90.19 176 SER A N 1
ATOM 1289 C CA . SER A 1 176 ? 0.206 -3.197 17.500 1.00 90.19 176 SER A CA 1
ATOM 1290 C C . SER A 1 176 ? -0.720 -3.961 16.567 1.00 90.19 176 SER A C 1
ATOM 1292 O O . SER A 1 176 ? -1.261 -4.998 16.960 1.00 90.19 176 SER A O 1
ATOM 1294 N N . THR A 1 177 ? -0.863 -3.518 15.323 1.00 83.19 177 THR A N 1
ATOM 1295 C CA . THR A 1 177 ? -1.439 -4.382 14.284 1.00 83.19 177 THR A CA 1
ATOM 1296 C C . THR A 1 177 ? -0.391 -5.374 13.785 1.00 83.19 177 THR A C 1
ATOM 1298 O O . THR A 1 177 ? 0.800 -5.252 14.086 1.00 83.19 177 THR A O 1
ATOM 1301 N N . ALA A 1 178 ? -0.824 -6.364 13.002 1.00 77.88 178 ALA A N 1
ATOM 1302 C CA . ALA A 1 178 ? 0.113 -7.121 12.180 1.00 77.88 178 ALA A CA 1
ATOM 1303 C C . ALA A 1 178 ? 0.912 -6.159 11.284 1.00 77.88 178 ALA A C 1
ATOM 1305 O O . ALA A 1 178 ? 0.398 -5.104 10.892 1.00 77.88 178 ALA A O 1
ATOM 1306 N N . SER A 1 179 ? 2.160 -6.526 10.986 1.00 77.56 179 SER A N 1
ATOM 1307 C CA . SER A 1 179 ? 2.957 -5.817 9.992 1.00 77.56 179 SER A CA 1
ATOM 1308 C C . SER A 1 179 ? 2.217 -5.830 8.658 1.00 77.56 179 SER A C 1
ATOM 1310 O O . SER A 1 179 ? 1.661 -6.856 8.257 1.00 77.56 179 SER A O 1
ATOM 1312 N N . ILE A 1 180 ? 2.208 -4.695 7.974 1.00 77.44 180 ILE A N 1
ATOM 1313 C CA . ILE A 1 180 ? 1.710 -4.608 6.607 1.00 77.44 180 ILE A CA 1
ATOM 1314 C C . ILE A 1 180 ? 2.917 -4.785 5.701 1.00 77.44 180 ILE A C 1
ATOM 1316 O O . ILE A 1 180 ? 3.859 -3.992 5.768 1.00 77.44 180 ILE A O 1
ATOM 1320 N N . ALA A 1 181 ? 2.892 -5.846 4.893 1.00 72.75 181 ALA A N 1
ATOM 1321 C CA . ALA A 1 181 ? 3.857 -6.026 3.820 1.00 72.75 181 ALA A CA 1
ATOM 1322 C C . ALA A 1 181 ? 3.725 -4.834 2.870 1.00 72.75 181 ALA A C 1
ATOM 1324 O O . ALA A 1 181 ? 2.671 -4.632 2.269 1.00 72.75 181 ALA A O 1
ATOM 1325 N N . GLY A 1 182 ? 4.770 -4.014 2.818 1.00 68.81 182 GLY A N 1
ATOM 1326 C CA . GLY A 1 182 ? 4.808 -2.811 2.007 1.00 68.81 182 GLY A CA 1
ATOM 1327 C C . GLY A 1 182 ? 5.229 -3.143 0.591 1.00 68.81 182 GLY A C 1
ATOM 1328 O O . GLY A 1 182 ? 4.439 -3.018 -0.337 1.00 68.81 182 GLY A O 1
ATOM 1329 N N . CYS A 1 183 ? 6.479 -3.582 0.432 1.00 77.50 183 CYS A N 1
ATOM 1330 C CA . CYS A 1 183 ? 7.088 -3.758 -0.884 1.00 77.50 183 CYS A CA 1
ATOM 1331 C C . CYS A 1 183 ? 8.090 -4.905 -0.881 1.00 77.50 183 CYS A C 1
ATOM 1333 O O . CYS A 1 183 ? 8.901 -5.026 0.040 1.00 77.50 183 CYS A O 1
ATOM 1335 N N . ALA A 1 184 ? 8.047 -5.713 -1.937 1.00 81.56 184 ALA A N 1
ATOM 1336 C CA . ALA A 1 184 ? 9.043 -6.731 -2.219 1.00 81.56 184 ALA A CA 1
ATOM 1337 C C . ALA A 1 184 ? 9.888 -6.282 -3.411 1.00 81.56 184 ALA A C 1
ATOM 1339 O O . ALA A 1 184 ? 9.348 -5.873 -4.436 1.00 81.56 184 ALA A O 1
ATOM 1340 N N . PHE A 1 185 ? 11.201 -6.394 -3.278 1.00 78.81 185 PHE A N 1
ATOM 1341 C CA . PHE A 1 185 ? 12.155 -6.083 -4.331 1.00 78.81 185 PHE A CA 1
ATOM 1342 C C . PHE A 1 185 ? 12.897 -7.339 -4.775 1.00 78.81 185 PHE A C 1
ATOM 1344 O O . PHE A 1 185 ? 13.140 -8.249 -3.976 1.00 78.81 185 PHE A O 1
ATOM 1351 N N . GLY A 1 186 ? 13.287 -7.375 -6.051 1.00 69.44 186 GLY A N 1
ATOM 1352 C CA . GLY A 1 186 ? 14.230 -8.372 -6.553 1.00 69.44 186 GLY A CA 1
ATOM 1353 C C . GLY A 1 186 ? 13.660 -9.784 -6.731 1.00 69.44 186 GLY A C 1
ATOM 1354 O O . GLY A 1 186 ? 14.414 -10.754 -6.708 1.00 69.44 186 GLY A O 1
ATOM 1355 N N . SER A 1 187 ? 12.343 -9.935 -6.898 1.00 65.62 187 SER A N 1
ATOM 1356 C CA . SER A 1 187 ? 11.656 -11.237 -6.932 1.00 65.62 187 SER A CA 1
ATOM 1357 C C . SER A 1 187 ? 11.364 -11.780 -8.339 1.00 65.62 187 SER A C 1
ATOM 1359 O O . SER A 1 187 ? 10.480 -12.624 -8.502 1.00 65.62 187 SER A O 1
ATOM 1361 N N . LEU A 1 188 ? 12.112 -11.364 -9.367 1.00 68.19 188 LEU A N 1
ATOM 1362 C CA . LEU A 1 188 ? 11.985 -11.998 -10.681 1.00 68.19 188 LEU A CA 1
ATOM 1363 C C . LEU A 1 188 ? 12.507 -13.448 -10.619 1.00 68.19 188 LEU A C 1
ATOM 1365 O O . LEU A 1 188 ? 13.640 -13.674 -10.179 1.00 68.19 188 LEU A O 1
ATOM 1369 N N . PRO A 1 189 ? 11.719 -14.449 -11.052 1.00 66.31 189 PRO A N 1
ATOM 1370 C CA . PRO A 1 189 ? 12.161 -15.835 -11.034 1.00 66.31 189 PRO A CA 1
ATOM 1371 C C . PRO A 1 189 ? 13.382 -16.012 -11.943 1.00 66.31 189 PRO A C 1
ATOM 1373 O O . PRO A 1 189 ? 13.405 -15.519 -13.067 1.00 66.31 189 PRO A O 1
ATOM 1376 N N . LEU A 1 190 ? 14.397 -16.730 -11.451 1.00 63.44 190 LEU A N 1
ATOM 1377 C CA . LEU A 1 190 ? 15.554 -17.147 -12.243 1.00 63.44 190 LEU A CA 1
ATOM 1378 C C . LEU A 1 190 ? 15.352 -18.577 -12.785 1.00 63.44 190 LEU A C 1
ATOM 1380 O O . LEU A 1 190 ? 14.996 -19.466 -12.005 1.00 63.44 190 LEU A O 1
ATOM 1384 N N . PRO A 1 191 ? 15.647 -18.847 -14.076 1.00 72.69 191 PRO A N 1
ATOM 1385 C CA . PRO A 1 191 ? 16.102 -17.895 -15.096 1.00 72.69 191 PRO A CA 1
ATOM 1386 C C . PRO A 1 191 ? 15.014 -16.875 -15.451 1.00 72.69 191 PRO A C 1
ATOM 1388 O O . PRO A 1 191 ? 13.836 -17.221 -15.413 1.00 72.69 191 PRO A O 1
ATOM 1391 N N . TYR A 1 192 ? 15.424 -15.651 -15.807 1.00 76.06 192 TYR A N 1
ATOM 1392 C CA . TYR A 1 192 ? 14.481 -14.579 -16.126 1.00 76.06 192 TYR A CA 1
ATOM 1393 C C . TYR A 1 192 ? 13.484 -14.999 -17.208 1.00 76.06 192 TYR A C 1
ATOM 1395 O O . TYR A 1 192 ? 13.885 -15.673 -18.175 1.00 76.06 192 TYR A O 1
ATOM 1403 N N . PRO A 1 193 ? 12.214 -14.578 -17.062 1.00 85.88 193 PRO A N 1
ATOM 1404 C CA . PRO A 1 193 ? 11.210 -14.823 -18.079 1.00 85.88 193 PRO A CA 1
ATOM 1405 C C . PRO A 1 193 ? 11.645 -14.223 -19.417 1.00 85.88 193 PRO A C 1
ATOM 1407 O O . PRO A 1 193 ? 12.370 -13.228 -19.459 1.00 85.88 193 PRO A O 1
ATOM 1410 N N . ASP A 1 194 ? 11.215 -14.849 -20.509 1.00 89.44 194 ASP A N 1
ATOM 1411 C CA . ASP A 1 194 ? 11.470 -14.381 -21.875 1.00 89.44 194 ASP A CA 1
ATOM 1412 C C . ASP A 1 194 ? 10.878 -12.992 -22.140 1.00 89.44 194 ASP A C 1
ATOM 1414 O O . ASP A 1 194 ? 11.428 -12.234 -22.942 1.00 89.44 194 ASP A O 1
ATOM 1418 N N . HIS A 1 195 ? 9.825 -12.638 -21.401 1.00 92.06 195 HIS A N 1
ATOM 1419 C CA . HIS A 1 195 ? 9.136 -11.360 -21.488 1.00 92.06 195 HIS A CA 1
ATOM 1420 C C . HIS A 1 195 ? 9.063 -10.656 -20.122 1.00 92.06 195 HIS A C 1
ATOM 1422 O O . HIS A 1 195 ? 8.659 -11.242 -19.120 1.00 92.06 195 HIS A O 1
ATOM 1428 N N . LEU A 1 196 ? 9.411 -9.375 -20.083 1.00 92.38 196 LEU A N 1
ATOM 1429 C CA . LEU A 1 196 ? 9.163 -8.485 -18.951 1.00 92.38 196 LEU A CA 1
ATOM 1430 C C . LEU A 1 196 ? 8.132 -7.442 -19.380 1.00 92.38 196 LEU A C 1
ATOM 1432 O O . LEU A 1 196 ? 8.353 -6.751 -20.369 1.00 92.38 196 LEU A O 1
ATOM 1436 N N . ILE A 1 197 ? 7.027 -7.330 -18.654 1.00 93.38 197 ILE A N 1
ATOM 1437 C CA . ILE A 1 197 ? 5.973 -6.346 -18.899 1.00 93.38 197 ILE A CA 1
ATOM 1438 C C . ILE A 1 197 ? 6.107 -5.239 -17.855 1.00 93.38 197 ILE A C 1
ATOM 1440 O O . ILE A 1 197 ? 6.101 -5.510 -16.655 1.00 93.38 197 ILE A O 1
ATOM 1444 N N . LEU A 1 198 ? 6.254 -4.000 -18.316 1.00 93.19 198 LEU A N 1
ATOM 1445 C CA . LEU A 1 198 ? 6.139 -2.803 -17.495 1.00 93.19 198 LEU A CA 1
ATOM 1446 C C . LEU A 1 198 ? 4.689 -2.320 -17.602 1.00 93.19 198 LEU A C 1
ATOM 1448 O O . LEU A 1 198 ? 4.315 -1.711 -18.604 1.00 93.19 198 LEU A O 1
ATOM 1452 N N . ASP A 1 199 ? 3.900 -2.643 -16.584 1.00 92.94 199 ASP A N 1
ATOM 1453 C CA . ASP A 1 199 ? 2.517 -2.210 -16.378 1.00 92.94 199 ASP A CA 1
ATOM 1454 C C . ASP A 1 199 ? 2.528 -0.775 -15.844 1.00 92.94 199 ASP A C 1
ATOM 1456 O O . ASP A 1 199 ? 2.548 -0.536 -14.637 1.00 92.94 199 ASP A O 1
ATOM 1460 N N . LEU A 1 200 ? 2.672 0.178 -16.764 1.00 91.38 200 LEU A N 1
ATOM 1461 C CA . LEU A 1 200 ? 2.748 1.607 -16.467 1.00 91.38 200 LEU A CA 1
ATOM 1462 C C . LEU A 1 200 ? 1.458 2.331 -16.882 1.00 91.38 200 LEU A C 1
ATOM 1464 O O . LEU A 1 200 ? 1.400 3.555 -16.789 1.00 91.38 200 LEU A O 1
ATOM 1468 N N . GLU A 1 201 ? 0.438 1.610 -17.348 1.00 86.12 201 GLU A N 1
ATOM 1469 C CA . GLU A 1 201 ? -0.887 2.176 -17.573 1.00 86.12 201 GLU A CA 1
ATOM 1470 C C . GLU A 1 201 ? -1.563 2.427 -16.220 1.00 86.12 201 GLU A C 1
ATOM 1472 O O . GLU A 1 201 ? -1.417 1.656 -15.266 1.00 86.12 201 GLU A O 1
ATOM 1477 N N . GLY A 1 202 ? -2.245 3.562 -16.078 1.00 78.81 202 GLY A N 1
ATOM 1478 C CA . GLY A 1 202 ? -2.965 3.844 -14.847 1.00 78.81 202 GLY A CA 1
ATOM 1479 C C . GLY A 1 202 ? -4.230 2.975 -14.698 1.00 78.81 202 GLY A C 1
ATOM 1480 O O . GLY A 1 202 ? -4.738 2.392 -15.657 1.00 78.81 202 GLY A O 1
ATOM 1481 N N . PRO A 1 203 ? -4.794 2.883 -13.478 1.00 77.94 203 PRO A N 1
ATOM 1482 C CA . PRO A 1 203 ? -5.955 2.033 -13.191 1.00 77.94 203 PRO A CA 1
ATOM 1483 C C . PRO A 1 203 ? -7.317 2.635 -13.600 1.00 77.94 203 PRO A C 1
ATOM 1485 O O . PRO A 1 203 ? -8.360 2.010 -13.398 1.00 77.94 203 PRO A O 1
ATOM 1488 N N . GLY A 1 204 ? -7.341 3.885 -14.051 1.00 73.25 204 GLY A N 1
ATOM 1489 C CA . GLY A 1 204 ? -8.507 4.660 -14.474 1.00 73.25 204 GLY A CA 1
ATOM 1490 C C . GLY A 1 204 ? -8.822 4.590 -15.974 1.00 73.25 204 GLY A C 1
ATOM 1491 O O . GLY A 1 204 ? -9.873 5.104 -16.374 1.00 73.25 204 GLY A O 1
ATOM 1492 N N . GLY A 1 205 ? -7.963 3.958 -16.778 1.00 75.94 205 GLY A N 1
ATOM 1493 C CA . GLY A 1 205 ? -8.209 3.631 -18.183 1.00 75.94 205 GLY A CA 1
ATOM 1494 C C . GLY A 1 205 ? -9.409 2.696 -18.400 1.00 75.94 205 GLY A C 1
ATOM 1495 O O . GLY A 1 205 ? -9.910 2.029 -17.492 1.00 75.94 205 GLY A O 1
ATOM 1496 N N . THR A 1 206 ? -9.922 2.671 -19.629 1.00 78.06 206 THR A N 1
ATOM 1497 C CA . THR A 1 206 ? -10.950 1.713 -20.083 1.00 78.06 206 THR A CA 1
ATOM 1498 C C . THR A 1 206 ? -10.367 0.536 -20.864 1.00 78.06 206 THR A C 1
ATOM 1500 O O . THR A 1 206 ? -11.078 -0.449 -21.092 1.00 78.06 206 THR A O 1
ATOM 1503 N N . ILE A 1 207 ? -9.107 0.643 -21.279 1.00 81.00 207 ILE A N 1
ATOM 1504 C CA . ILE A 1 207 ? -8.318 -0.369 -21.967 1.00 81.00 207 ILE A CA 1
ATOM 1505 C C . ILE A 1 207 ? -7.321 -0.959 -20.964 1.00 81.00 207 ILE A C 1
ATOM 1507 O O . ILE A 1 207 ? -6.758 -0.247 -20.147 1.00 81.00 207 ILE A O 1
ATOM 1511 N N . ASP A 1 208 ? -7.182 -2.282 -21.006 1.00 86.06 208 ASP A N 1
ATOM 1512 C CA . ASP A 1 208 ? -6.247 -3.066 -20.192 1.00 86.06 208 ASP A CA 1
ATOM 1513 C C . ASP A 1 208 ? -5.298 -3.770 -21.169 1.00 86.06 208 ASP A C 1
ATOM 1515 O O . ASP A 1 208 ? -5.540 -4.904 -21.631 1.00 86.06 208 ASP A O 1
ATOM 1519 N N . SER A 1 209 ? -4.291 -3.022 -21.620 1.00 84.88 209 SER A N 1
ATOM 1520 C CA . SER A 1 209 ? -3.329 -3.493 -22.613 1.00 84.88 209 SER A CA 1
ATOM 1521 C C . SER A 1 209 ? -2.417 -4.560 -22.015 1.00 84.88 209 SER A C 1
ATOM 1523 O O . SER A 1 209 ? -2.108 -5.556 -22.686 1.00 84.88 209 SER A O 1
ATOM 1525 N N . VAL A 1 210 ? -2.062 -4.423 -20.736 1.00 90.38 210 VAL A N 1
ATOM 1526 C CA . VAL A 1 210 ? -1.272 -5.395 -19.975 1.00 90.38 210 VAL A CA 1
ATOM 1527 C C . VAL A 1 210 ? -2.020 -6.714 -19.862 1.00 90.38 210 VAL A C 1
ATOM 1529 O O . VAL A 1 210 ? -1.498 -7.740 -20.302 1.00 90.38 210 VAL A O 1
ATOM 1532 N N . GLY A 1 211 ? -3.262 -6.719 -19.380 1.00 90.50 211 GLY A N 1
ATOM 1533 C CA . GLY A 1 211 ? -4.062 -7.936 -19.237 1.00 90.50 211 GLY A CA 1
ATOM 1534 C C . GLY A 1 211 ? -4.298 -8.646 -20.573 1.00 90.50 211 GLY A C 1
ATOM 1535 O O . GLY A 1 211 ? -4.277 -9.881 -20.656 1.00 90.50 211 GLY A O 1
ATOM 1536 N N . THR A 1 212 ? -4.440 -7.882 -21.660 1.00 89.06 212 THR A N 1
ATOM 1537 C CA . THR A 1 212 ? -4.525 -8.435 -23.020 1.00 89.06 212 THR A CA 1
ATOM 1538 C C . THR A 1 212 ? -3.220 -9.122 -23.441 1.00 89.06 212 THR A C 1
ATOM 1540 O O . THR A 1 212 ? -3.253 -10.248 -23.957 1.00 89.06 212 THR A O 1
ATOM 1543 N N . LEU A 1 213 ? -2.069 -8.486 -23.205 1.00 90.62 213 LEU A N 1
ATOM 1544 C CA . LEU A 1 213 ? -0.744 -9.033 -23.505 1.00 90.62 213 LEU A CA 1
ATOM 1545 C C . LEU A 1 213 ? -0.433 -10.276 -22.660 1.00 90.62 213 LEU A C 1
ATOM 1547 O O . LEU A 1 213 ? -0.005 -11.295 -23.206 1.00 90.62 213 LEU A O 1
ATOM 1551 N N . GLU A 1 214 ? -0.701 -10.234 -21.355 1.00 94.75 214 GLU A N 1
ATOM 1552 C CA . GLU A 1 214 ? -0.550 -11.374 -20.445 1.00 94.75 214 GLU A CA 1
ATOM 1553 C C . GLU A 1 214 ? -1.384 -12.572 -20.916 1.00 94.75 214 GLU A C 1
ATOM 1555 O O . GLU A 1 214 ? -0.900 -13.710 -20.955 1.00 94.75 214 GLU A O 1
ATOM 1560 N N . GLY A 1 215 ? -2.626 -12.328 -21.347 1.00 92.88 215 GLY A N 1
ATOM 1561 C CA . GLY A 1 215 ? -3.491 -13.345 -21.938 1.00 92.88 215 GLY A CA 1
ATOM 1562 C C . GLY A 1 215 ? -2.896 -13.955 -23.210 1.00 92.88 215 GLY A C 1
ATOM 1563 O O . GLY A 1 215 ? -2.914 -15.179 -23.379 1.00 92.88 215 GLY A O 1
ATOM 1564 N N . ALA A 1 216 ? -2.329 -13.130 -24.093 1.00 92.25 216 ALA A N 1
ATOM 1565 C CA . ALA A 1 216 ? -1.680 -13.585 -25.321 1.00 92.25 216 ALA A CA 1
ATOM 1566 C C . ALA A 1 216 ? -0.429 -14.433 -25.043 1.00 92.25 216 ALA A C 1
ATOM 1568 O O . ALA A 1 216 ? -0.317 -15.540 -25.574 1.00 92.25 216 ALA A O 1
ATOM 1569 N N . LEU A 1 217 ? 0.469 -13.965 -24.173 1.00 93.38 217 LEU A N 1
ATOM 1570 C CA . LEU A 1 217 ? 1.677 -14.698 -23.777 1.00 93.38 217 LEU A CA 1
ATOM 1571 C C . LEU A 1 217 ? 1.321 -16.023 -23.092 1.00 93.38 217 LEU A C 1
ATOM 1573 O O . LEU A 1 217 ? 1.883 -17.066 -23.428 1.00 93.38 217 LEU A O 1
ATOM 1577 N N . THR A 1 218 ? 0.298 -16.019 -22.231 1.00 95.31 218 THR A N 1
ATOM 1578 C CA . THR A 1 218 ? -0.235 -17.238 -21.605 1.00 95.31 218 THR A CA 1
ATOM 1579 C C . THR A 1 218 ? -0.739 -18.241 -22.647 1.00 95.31 218 THR A C 1
ATOM 1581 O O . THR A 1 218 ? -0.435 -19.431 -22.554 1.00 95.31 218 THR A O 1
ATOM 1584 N N . MET A 1 219 ? -1.488 -17.794 -23.663 1.00 94.81 219 MET A N 1
ATOM 1585 C CA . MET A 1 219 ? -1.975 -18.670 -24.741 1.00 94.81 219 MET A CA 1
ATOM 1586 C C . MET A 1 219 ? -0.846 -19.245 -25.603 1.00 94.81 219 MET A C 1
ATOM 1588 O O . MET A 1 219 ? -0.982 -20.358 -26.118 1.00 94.81 219 MET A O 1
ATOM 1592 N N . LEU A 1 220 ? 0.250 -18.504 -25.764 1.00 94.31 220 LEU A N 1
ATOM 1593 C CA . LEU A 1 220 ? 1.444 -18.949 -26.483 1.00 94.31 220 LEU A CA 1
ATOM 1594 C C . LEU A 1 220 ? 2.347 -19.859 -25.632 1.00 94.31 220 LEU A C 1
ATOM 1596 O O . LEU A 1 220 ? 3.211 -20.539 -26.181 1.00 94.31 220 LEU A O 1
ATOM 1600 N N . GLY A 1 221 ? 2.105 -19.939 -24.319 1.00 93.88 221 GLY A N 1
ATOM 1601 C CA . GLY A 1 221 ? 2.939 -20.692 -23.382 1.00 93.88 221 GLY A CA 1
ATOM 1602 C C . GLY A 1 221 ? 4.278 -20.014 -23.092 1.00 93.88 221 GLY A C 1
ATOM 1603 O O . GLY A 1 221 ? 5.219 -20.694 -22.681 1.00 93.88 221 GLY A O 1
ATOM 1604 N N . GLU A 1 222 ? 4.361 -18.704 -23.322 1.00 93.12 222 GLU A N 1
ATOM 1605 C CA . GLU A 1 222 ? 5.556 -17.903 -23.084 1.00 93.12 222 GLU A CA 1
ATOM 1606 C C . GLU A 1 222 ? 5.698 -17.555 -21.599 1.00 93.12 222 GLU A C 1
ATOM 1608 O O . GLU A 1 222 ? 4.714 -17.409 -20.869 1.00 93.12 222 GLU A O 1
ATOM 1613 N N . SER A 1 223 ? 6.942 -17.420 -21.140 1.00 91.31 223 SER A N 1
ATOM 1614 C CA . SER A 1 223 ? 7.231 -17.022 -19.763 1.00 91.31 223 SER A CA 1
ATOM 1615 C C . SER A 1 223 ? 7.289 -15.501 -19.644 1.00 91.31 223 SER A C 1
ATOM 1617 O O . SER A 1 223 ? 8.018 -14.848 -20.392 1.00 91.31 223 SER A O 1
ATOM 1619 N N . PHE A 1 224 ? 6.543 -14.933 -18.696 1.00 92.12 224 PHE A N 1
ATOM 1620 C CA . PHE A 1 224 ? 6.534 -13.492 -18.456 1.00 92.12 224 PHE A CA 1
ATOM 1621 C C . PHE A 1 224 ? 6.519 -13.135 -16.967 1.00 92.12 224 PHE A C 1
ATOM 1623 O O . PHE A 1 224 ? 6.135 -13.948 -16.123 1.00 92.12 224 PHE A O 1
ATOM 1630 N N . ALA A 1 225 ? 6.955 -11.917 -16.658 1.00 90.88 225 ALA A N 1
ATOM 1631 C CA . ALA A 1 225 ? 6.710 -11.254 -15.383 1.00 90.88 225 ALA A CA 1
ATOM 1632 C C . ALA A 1 225 ? 6.231 -9.827 -15.637 1.00 90.88 225 ALA A C 1
ATOM 1634 O O . ALA A 1 225 ? 6.654 -9.205 -16.610 1.00 90.88 225 ALA A O 1
ATOM 1635 N N . THR A 1 226 ? 5.399 -9.325 -14.733 1.00 91.12 226 THR A N 1
ATOM 1636 C CA . THR A 1 226 ? 4.803 -7.992 -14.814 1.00 91.12 226 THR A CA 1
ATOM 1637 C C . THR A 1 226 ? 5.225 -7.191 -13.595 1.00 91.12 226 THR A C 1
ATOM 1639 O O . THR A 1 226 ? 5.140 -7.692 -12.472 1.00 91.12 226 THR A O 1
ATOM 1642 N N . VAL A 1 227 ? 5.706 -5.974 -13.824 1.00 88.62 227 VAL A N 1
ATOM 1643 C CA . VAL A 1 227 ? 6.093 -5.014 -12.784 1.00 88.62 227 VAL A CA 1
ATOM 1644 C C . VAL A 1 227 ? 5.418 -3.677 -13.043 1.00 88.62 227 VAL A C 1
ATOM 1646 O O . VAL A 1 227 ? 5.245 -3.302 -14.200 1.00 88.62 227 VAL A O 1
ATOM 1649 N N . ARG A 1 228 ? 5.075 -2.938 -11.988 1.00 87.44 228 ARG A N 1
ATOM 1650 C CA . ARG A 1 228 ? 4.388 -1.633 -12.107 1.00 87.44 228 ARG A CA 1
ATOM 1651 C C . ARG A 1 228 ? 5.304 -0.427 -12.011 1.00 87.44 228 ARG A C 1
ATOM 1653 O O . ARG A 1 228 ? 4.891 0.720 -12.134 1.00 87.44 228 ARG A O 1
ATOM 1660 N N . SER A 1 229 ? 6.580 -0.677 -11.755 1.00 85.25 229 SER A N 1
ATOM 1661 C CA . SER A 1 229 ? 7.618 0.337 -11.809 1.00 85.25 229 SER A CA 1
ATOM 1662 C C . SER A 1 229 ? 8.972 -0.324 -12.005 1.00 85.25 229 SER A C 1
ATOM 1664 O O . SER A 1 229 ? 9.175 -1.483 -11.638 1.00 85.25 229 SER A O 1
ATOM 1666 N N . LEU A 1 230 ? 9.945 0.444 -12.493 1.00 87.00 230 LEU A N 1
ATOM 1667 C CA . LEU A 1 230 ? 11.334 -0.013 -12.528 1.00 87.00 230 LEU A CA 1
ATOM 1668 C C . LEU A 1 230 ? 11.896 -0.301 -11.136 1.00 87.00 230 LEU A C 1
ATOM 1670 O O . LEU A 1 230 ? 12.811 -1.109 -11.010 1.00 87.00 230 LEU A O 1
ATOM 1674 N N . SER A 1 231 ? 11.330 0.308 -10.092 1.00 83.06 231 SER A N 1
ATOM 1675 C CA . SER A 1 231 ? 11.794 0.071 -8.730 1.00 83.06 231 SER A CA 1
ATOM 1676 C C . SER A 1 231 ? 11.495 -1.336 -8.220 1.00 83.06 231 SER A C 1
ATOM 1678 O O . SER A 1 231 ? 12.176 -1.777 -7.307 1.00 83.06 231 SER A O 1
ATOM 1680 N N . GLU A 1 232 ? 10.542 -2.063 -8.814 1.00 82.50 232 GLU A N 1
ATOM 1681 C CA . GLU A 1 232 ? 10.245 -3.460 -8.455 1.00 82.50 232 GLU A CA 1
ATOM 1682 C C . GLU A 1 232 ? 11.290 -4.449 -9.002 1.00 82.50 232 GLU A C 1
ATOM 1684 O O . GLU A 1 232 ? 11.395 -5.585 -8.526 1.00 82.50 232 GLU A O 1
ATOM 1689 N N . LEU A 1 233 ? 12.085 -4.029 -9.992 1.00 83.94 233 LEU A N 1
ATOM 1690 C CA . LEU A 1 233 ? 13.117 -4.867 -10.593 1.00 83.94 233 LEU A CA 1
ATOM 1691 C C . LEU A 1 233 ? 14.307 -5.060 -9.638 1.00 83.94 233 LEU A C 1
ATOM 1693 O O . LEU A 1 233 ? 14.633 -4.166 -8.854 1.00 83.94 233 LEU A O 1
ATOM 1697 N N . PRO A 1 234 ? 15.007 -6.211 -9.716 1.00 81.88 234 PRO A N 1
ATOM 1698 C CA . PRO A 1 234 ? 16.311 -6.353 -9.081 1.00 81.88 234 PRO A CA 1
ATOM 1699 C C . PRO A 1 234 ? 17.269 -5.262 -9.570 1.00 81.88 234 PRO A C 1
ATOM 1701 O O . PRO A 1 234 ? 17.187 -4.845 -10.726 1.00 81.88 234 PRO A O 1
ATOM 1704 N N . CYS A 1 235 ? 18.215 -4.845 -8.734 1.00 82.62 235 CYS A N 1
ATOM 1705 C CA . CYS A 1 235 ? 19.254 -3.911 -9.167 1.00 82.62 235 CYS A CA 1
ATOM 1706 C C . CYS A 1 235 ? 20.505 -4.668 -9.638 1.00 82.62 235 CYS A C 1
ATOM 1708 O O . CYS A 1 235 ? 20.993 -5.565 -8.951 1.00 82.62 235 CYS A O 1
ATOM 1710 N N . ASP A 1 236 ? 21.085 -4.259 -10.767 1.00 77.38 236 ASP A N 1
ATOM 1711 C CA . ASP A 1 236 ? 22.390 -4.726 -11.240 1.00 77.38 236 ASP A CA 1
ATOM 1712 C C . ASP A 1 236 ? 23.276 -3.542 -11.641 1.00 77.38 236 ASP A C 1
ATOM 1714 O O . ASP A 1 236 ? 22.840 -2.602 -12.302 1.00 77.38 236 ASP A O 1
ATOM 1718 N N . ALA A 1 237 ? 24.530 -3.559 -11.186 1.00 77.19 237 ALA A N 1
ATOM 1719 C CA . ALA A 1 237 ? 25.532 -2.521 -11.446 1.00 77.19 237 ALA A CA 1
ATOM 1720 C C . ALA A 1 237 ? 25.051 -1.060 -11.253 1.00 77.19 237 ALA A C 1
ATOM 1722 O O . ALA A 1 237 ? 25.525 -0.149 -11.935 1.00 77.19 237 ALA A O 1
ATOM 1723 N N . GLY A 1 238 ? 24.145 -0.819 -10.302 1.00 75.38 238 GLY A N 1
ATOM 1724 C CA . GLY A 1 238 ? 23.637 0.520 -10.000 1.00 75.38 238 GLY A CA 1
ATOM 1725 C C . GLY A 1 238 ? 22.404 0.948 -10.807 1.00 75.38 238 GLY A C 1
ATOM 1726 O O . GLY A 1 238 ? 22.069 2.130 -10.805 1.00 75.38 238 GLY A O 1
ATOM 1727 N N . ARG A 1 239 ? 21.760 0.028 -11.537 1.00 78.56 239 ARG A N 1
ATOM 1728 C CA . ARG A 1 239 ? 20.595 0.284 -12.402 1.00 78.56 239 ARG A CA 1
ATOM 1729 C C . ARG A 1 239 ? 19.541 -0.816 -12.247 1.00 78.56 239 ARG A C 1
ATOM 1731 O O . ARG A 1 239 ? 19.900 -1.914 -11.817 1.00 78.56 239 ARG A O 1
ATOM 1738 N N . PRO A 1 240 ? 18.269 -0.564 -12.599 1.00 83.25 240 PRO A N 1
ATOM 1739 C CA . PRO A 1 240 ? 17.284 -1.632 -12.723 1.00 83.25 240 PRO A CA 1
ATOM 1740 C C . PRO A 1 240 ? 17.781 -2.699 -13.703 1.00 83.25 240 PRO A C 1
ATOM 1742 O O . PRO A 1 240 ? 18.300 -2.385 -14.780 1.00 83.25 240 PRO A O 1
ATOM 1745 N N . LEU A 1 241 ? 17.666 -3.967 -13.318 1.00 83.19 241 LEU A N 1
ATOM 1746 C CA . LEU A 1 241 ? 18.213 -5.067 -14.089 1.00 83.19 241 LEU A CA 1
ATOM 1747 C C . LEU A 1 241 ? 17.514 -5.194 -15.440 1.00 83.19 241 LEU A C 1
ATOM 1749 O O . LEU A 1 241 ? 16.295 -5.313 -15.548 1.00 83.19 241 LEU A O 1
ATOM 1753 N N . THR A 1 242 ? 18.344 -5.281 -16.468 1.00 82.25 242 THR A N 1
ATOM 1754 C CA . THR A 1 242 ? 17.942 -5.538 -17.842 1.00 82.25 242 THR A CA 1
ATOM 1755 C C . THR A 1 242 ? 18.107 -7.032 -18.158 1.00 82.25 242 THR A C 1
ATOM 1757 O O . THR A 1 242 ? 19.214 -7.554 -18.006 1.00 82.25 242 THR A O 1
ATOM 1760 N N . PRO A 1 243 ? 17.064 -7.753 -18.612 1.00 78.56 243 PRO A N 1
ATOM 1761 C CA . PRO A 1 243 ? 17.144 -9.206 -18.767 1.00 78.56 243 PRO A CA 1
ATOM 1762 C C . PRO A 1 243 ? 18.054 -9.689 -19.922 1.00 78.56 243 PRO A C 1
ATOM 1764 O O . PRO A 1 243 ? 18.439 -10.858 -19.902 1.00 78.56 243 PRO A O 1
ATOM 1767 N N . GLY A 1 244 ? 18.462 -8.813 -20.861 1.00 78.81 244 GLY A N 1
ATOM 1768 C CA . GLY A 1 244 ? 19.490 -9.042 -21.899 1.00 78.81 244 GLY A CA 1
ATOM 1769 C C . GLY A 1 244 ? 19.286 -10.277 -22.795 1.00 78.81 244 GLY A C 1
ATOM 1770 O O . GLY A 1 244 ? 18.303 -10.993 -22.679 1.00 78.81 244 GLY A O 1
ATOM 1771 N N . GLY A 1 245 ? 20.208 -10.563 -23.721 1.00 78.19 245 GLY A N 1
ATOM 1772 C CA . GLY A 1 245 ? 20.333 -11.900 -24.337 1.00 78.19 245 GLY A CA 1
ATOM 1773 C C . GLY A 1 245 ? 19.100 -12.443 -25.083 1.00 78.19 245 GLY A C 1
ATOM 1774 O O . GLY A 1 245 ? 18.819 -13.640 -25.002 1.00 78.19 245 GLY A O 1
ATOM 1775 N N . GLY A 1 246 ? 18.378 -11.588 -25.810 1.00 76.75 246 GLY A N 1
ATOM 1776 C CA . GLY A 1 246 ? 17.200 -11.947 -26.608 1.00 76.75 246 GLY A CA 1
ATOM 1777 C C . GLY A 1 246 ? 15.861 -11.880 -25.867 1.00 76.75 246 GLY A C 1
ATOM 1778 O O . GLY A 1 246 ? 14.839 -12.227 -26.452 1.00 76.75 246 GLY A O 1
ATOM 1779 N N . LYS A 1 247 ? 15.853 -11.440 -24.604 1.00 87.94 247 LYS A N 1
ATOM 1780 C CA . LYS A 1 247 ? 14.637 -11.219 -23.805 1.00 87.94 247 LYS A CA 1
ATOM 1781 C C . LYS A 1 247 ? 13.919 -9.944 -24.251 1.00 87.94 247 LYS A C 1
ATOM 1783 O O . LYS A 1 247 ? 14.573 -8.991 -24.673 1.00 87.94 247 LYS A O 1
ATOM 1788 N N . ILE A 1 248 ? 12.595 -9.913 -24.142 1.00 90.06 248 ILE A N 1
ATOM 1789 C CA . ILE A 1 248 ? 11.754 -8.806 -24.620 1.00 90.06 248 ILE A CA 1
ATOM 1790 C C . ILE A 1 248 ? 11.209 -8.011 -23.433 1.00 90.06 248 ILE A C 1
ATOM 1792 O O . ILE A 1 248 ? 10.680 -8.590 -22.489 1.00 90.06 248 ILE A O 1
ATOM 1796 N N . VAL A 1 249 ? 11.318 -6.686 -23.492 1.00 92.31 249 VAL A N 1
ATOM 1797 C CA . VAL A 1 249 ? 10.647 -5.750 -22.584 1.00 92.31 249 VAL A CA 1
ATOM 1798 C C . VAL A 1 249 ? 9.458 -5.131 -23.309 1.00 92.31 249 VAL A C 1
ATOM 1800 O O . VAL A 1 249 ? 9.622 -4.579 -24.393 1.00 92.31 249 VAL A O 1
ATOM 1803 N N . TRP A 1 250 ? 8.279 -5.209 -22.702 1.00 93.69 250 TRP A N 1
ATOM 1804 C CA . TRP A 1 250 ? 7.058 -4.540 -23.138 1.00 93.69 250 TRP A CA 1
ATOM 1805 C C . TRP A 1 250 ? 6.817 -3.344 -22.220 1.00 93.69 250 TRP A C 1
ATOM 1807 O O . TRP A 1 250 ? 6.576 -3.524 -21.031 1.00 93.69 250 TRP A O 1
ATOM 1817 N N . SER A 1 251 ? 6.934 -2.129 -22.740 1.00 92.31 251 SER A N 1
ATOM 1818 C CA . SER A 1 251 ? 6.675 -0.890 -22.012 1.00 92.31 251 SER A CA 1
ATOM 1819 C C . SER A 1 251 ? 5.271 -0.403 -22.343 1.00 92.31 251 SER A C 1
ATOM 1821 O O . SER A 1 251 ? 5.057 0.099 -23.440 1.00 92.31 251 SER A O 1
ATOM 1823 N N . MET A 1 252 ? 4.341 -0.574 -21.405 1.00 91.06 252 MET A N 1
ATOM 1824 C CA . MET A 1 252 ? 2.921 -0.277 -21.592 1.00 91.06 252 MET A CA 1
ATOM 1825 C C . MET A 1 252 ? 2.587 0.991 -20.806 1.00 91.06 252 MET A C 1
ATOM 1827 O O . MET A 1 252 ? 2.220 0.899 -19.640 1.00 91.06 252 MET A O 1
ATOM 1831 N N . THR A 1 253 ? 2.807 2.182 -21.376 1.00 89.38 253 THR A N 1
ATOM 1832 C CA . THR A 1 253 ? 2.583 3.445 -20.641 1.00 89.38 253 THR A CA 1
ATOM 1833 C C . THR A 1 253 ? 1.136 3.916 -20.653 1.00 89.38 253 THR A C 1
ATOM 1835 O O . THR A 1 253 ? 0.848 4.927 -20.026 1.00 89.38 253 THR A O 1
ATOM 1838 N N . GLY A 1 254 ? 0.235 3.205 -21.332 1.00 84.25 254 GLY A N 1
ATOM 1839 C CA . GLY A 1 254 ? -1.171 3.580 -21.474 1.00 84.25 254 GLY A CA 1
ATOM 1840 C C . GLY A 1 254 ? -1.394 4.774 -22.408 1.00 84.25 254 GLY A C 1
ATOM 1841 O O . GLY A 1 254 ? -0.459 5.284 -23.036 1.00 84.25 254 GLY A O 1
ATOM 1842 N N . THR A 1 255 ? -2.649 5.225 -22.487 1.00 78.38 255 THR A N 1
ATOM 1843 C CA . THR A 1 255 ? -3.052 6.424 -23.242 1.00 78.38 255 THR A CA 1
ATOM 1844 C C . THR A 1 255 ? -3.790 7.438 -22.383 1.00 78.38 255 THR A C 1
ATOM 1846 O O . THR A 1 255 ? -4.227 7.148 -21.269 1.00 78.38 255 THR A O 1
ATOM 1849 N N . PHE A 1 256 ? -3.922 8.663 -22.889 1.00 75.19 256 PHE A N 1
ATOM 1850 C CA . PHE A 1 256 ? -4.653 9.720 -22.201 1.00 75.19 256 PHE A CA 1
ATOM 1851 C C . PHE A 1 256 ? -6.080 9.270 -21.808 1.00 75.19 256 PHE A C 1
ATOM 1853 O O . PHE A 1 256 ? -6.802 8.703 -22.635 1.00 75.19 256 PHE A O 1
ATOM 1860 N N . PRO A 1 257 ? -6.573 9.611 -20.599 1.00 75.75 257 PRO A N 1
ATOM 1861 C CA . PRO A 1 257 ? -5.992 10.527 -19.610 1.00 75.75 257 PRO A CA 1
ATOM 1862 C C . PRO A 1 257 ? -5.078 9.872 -18.576 1.00 75.75 257 PRO A C 1
ATOM 1864 O O . PRO A 1 257 ? -4.702 10.543 -17.615 1.00 75.75 257 PRO A O 1
ATOM 1867 N N . ASP A 1 258 ? -4.796 8.583 -18.722 1.00 80.81 258 ASP A N 1
ATOM 1868 C CA . ASP A 1 258 ? -4.218 7.761 -17.664 1.00 80.81 258 ASP A CA 1
ATOM 1869 C C . ASP A 1 258 ? -2.886 7.131 -18.073 1.00 80.81 258 ASP A C 1
ATOM 1871 O O . ASP A 1 258 ? -2.504 6.052 -17.620 1.00 80.81 258 ASP A O 1
ATOM 1875 N N . ASN A 1 259 ? -2.175 7.827 -18.956 1.00 84.12 259 ASN A N 1
ATOM 1876 C CA . ASN A 1 259 ? -0.841 7.459 -19.366 1.00 84.12 259 ASN A CA 1
ATOM 1877 C C . ASN A 1 259 ? 0.208 7.867 -18.326 1.00 84.12 259 ASN A C 1
ATOM 1879 O O . ASN A 1 259 ? 0.110 8.910 -17.674 1.00 84.12 259 ASN A O 1
ATOM 1883 N N . THR A 1 260 ? 1.267 7.070 -18.231 1.00 88.62 260 THR A N 1
ATOM 1884 C CA . THR A 1 260 ? 2.489 7.427 -17.510 1.00 88.62 260 THR A CA 1
ATOM 1885 C C . THR A 1 260 ? 3.468 8.119 -18.461 1.00 88.62 260 THR A C 1
ATOM 1887 O O . THR A 1 260 ? 3.919 7.484 -19.413 1.00 88.62 260 THR A O 1
ATOM 1890 N N . PRO A 1 261 ? 3.871 9.376 -18.194 1.00 89.25 261 PRO A N 1
ATOM 1891 C CA . PRO A 1 261 ? 4.838 10.078 -19.033 1.00 89.25 261 PRO A CA 1
ATOM 1892 C C . PRO A 1 261 ? 6.194 9.371 -19.109 1.00 89.25 261 PRO A C 1
ATOM 1894 O O . PRO A 1 261 ? 6.747 8.940 -18.085 1.00 89.25 261 PRO A O 1
ATOM 1897 N N . MET A 1 262 ? 6.790 9.338 -20.299 1.00 90.00 262 MET A N 1
ATOM 1898 C CA . MET A 1 262 ? 8.160 8.883 -20.503 1.00 90.00 262 MET A CA 1
ATOM 1899 C C . MET A 1 262 ? 9.138 9.797 -19.756 1.00 90.00 262 MET A C 1
ATOM 1901 O O . MET A 1 262 ? 9.285 10.984 -20.052 1.00 90.00 262 MET A O 1
ATOM 1905 N N . ASN A 1 263 ? 9.853 9.233 -18.782 1.00 91.12 263 ASN A N 1
ATOM 1906 C CA . ASN A 1 263 ? 10.843 9.957 -17.988 1.00 91.12 263 ASN A CA 1
ATOM 1907 C C . ASN A 1 263 ? 12.284 9.507 -18.323 1.00 91.12 263 ASN A C 1
ATOM 1909 O O . ASN A 1 263 ? 12.480 8.446 -18.922 1.00 91.12 263 ASN A O 1
ATOM 1913 N N . PRO A 1 264 ? 13.322 10.284 -17.949 1.00 90.50 264 PRO A N 1
ATOM 1914 C CA . PRO A 1 264 ? 14.706 9.954 -18.295 1.00 90.50 264 PRO A CA 1
ATOM 1915 C C . PRO A 1 264 ? 15.201 8.595 -17.780 1.00 90.50 264 PRO A C 1
ATOM 1917 O O . PRO A 1 264 ? 16.054 7.986 -18.423 1.00 90.50 264 PRO A O 1
ATOM 1920 N N . GLU A 1 265 ? 14.695 8.124 -16.637 1.00 89.25 265 GLU A N 1
ATOM 1921 C CA . GLU A 1 265 ? 15.073 6.827 -16.067 1.00 89.25 265 GLU A CA 1
ATOM 1922 C C . GLU A 1 265 ? 14.511 5.677 -16.910 1.00 89.25 265 GLU A C 1
ATOM 1924 O O . GLU A 1 265 ? 15.263 4.789 -17.313 1.00 89.25 265 GLU A O 1
ATOM 1929 N N . LEU A 1 266 ? 13.219 5.740 -17.250 1.00 91.38 266 LEU A N 1
ATOM 1930 C CA . LEU A 1 266 ? 12.568 4.770 -18.127 1.00 91.38 266 LEU A CA 1
ATOM 1931 C C . LEU A 1 266 ? 13.191 4.767 -19.522 1.00 91.38 266 LEU A C 1
ATOM 1933 O O . LEU A 1 266 ? 13.548 3.704 -20.025 1.00 91.38 266 LEU A O 1
ATOM 1937 N N . GLY A 1 267 ? 13.411 5.944 -20.110 1.00 91.25 267 GLY A N 1
ATOM 1938 C CA . GLY A 1 267 ? 14.053 6.052 -21.417 1.00 91.25 267 GLY A CA 1
ATOM 1939 C C . GLY A 1 267 ? 15.444 5.412 -21.434 1.00 91.25 267 GLY A C 1
ATOM 1940 O O . GLY A 1 267 ? 15.772 4.655 -22.345 1.00 91.25 267 GLY A O 1
ATOM 1941 N N . GLN A 1 268 ? 16.253 5.640 -20.394 1.00 90.38 268 GLN A N 1
ATOM 1942 C CA . GLN A 1 268 ? 17.568 5.008 -20.285 1.00 90.38 268 GLN A CA 1
ATOM 1943 C C . GLN A 1 268 ? 17.478 3.489 -20.081 1.00 90.38 268 GLN A C 1
ATOM 1945 O O . GLN A 1 268 ? 18.287 2.764 -20.655 1.00 90.38 268 GLN A O 1
ATOM 1950 N N . PHE A 1 269 ? 16.509 2.995 -19.305 1.00 91.88 269 PHE A N 1
ATOM 1951 C CA . PHE A 1 269 ? 16.288 1.558 -19.116 1.00 91.88 269 PHE A CA 1
ATOM 1952 C C . PHE A 1 269 ? 15.970 0.844 -20.439 1.00 91.88 269 PHE A C 1
ATOM 1954 O O . PHE A 1 269 ? 16.547 -0.205 -20.732 1.00 91.88 269 PHE A O 1
ATOM 1961 N N . LEU A 1 270 ? 15.101 1.427 -21.270 1.00 90.81 270 LEU A N 1
ATOM 1962 C CA . LEU A 1 270 ? 14.759 0.865 -22.582 1.00 90.81 270 LEU A CA 1
ATOM 1963 C C . LEU A 1 270 ? 15.971 0.852 -23.527 1.00 90.81 270 LEU A C 1
ATOM 1965 O O . LEU A 1 270 ? 16.237 -0.160 -24.177 1.00 90.81 270 LEU A O 1
ATOM 1969 N N . VAL A 1 271 ? 16.765 1.927 -23.538 1.00 88.19 271 VAL A N 1
ATOM 1970 C CA . VAL A 1 271 ? 18.031 2.002 -24.290 1.00 88.19 271 VAL A CA 1
ATOM 1971 C C . VAL A 1 271 ? 19.038 0.943 -23.833 1.00 88.19 271 VAL A C 1
ATOM 1973 O O . VAL A 1 271 ? 19.670 0.276 -24.661 1.00 88.19 271 VAL A O 1
ATOM 1976 N N . ASP A 1 272 ? 19.187 0.759 -22.521 1.00 87.88 272 ASP A N 1
ATOM 1977 C CA . ASP A 1 272 ? 20.083 -0.248 -21.955 1.00 87.88 272 ASP A CA 1
ATOM 1978 C C . ASP A 1 272 ? 19.636 -1.662 -22.380 1.00 87.88 272 ASP A C 1
ATOM 1980 O O . ASP A 1 272 ? 20.485 -2.509 -22.674 1.00 87.88 272 ASP A O 1
ATOM 1984 N N . GLN A 1 273 ? 18.328 -1.915 -22.512 1.00 89.00 273 GLN A N 1
ATOM 1985 C CA . GLN A 1 273 ? 17.820 -3.188 -23.030 1.00 89.00 273 GLN A CA 1
ATOM 1986 C C . GLN A 1 273 ? 18.142 -3.429 -24.503 1.00 89.00 273 GLN A C 1
ATOM 1988 O O . GLN A 1 273 ? 18.630 -4.506 -24.860 1.00 89.00 273 GLN A O 1
ATOM 1993 N N . ILE A 1 274 ? 17.940 -2.431 -25.358 1.00 85.62 274 ILE A N 1
ATOM 1994 C CA . ILE A 1 274 ? 18.321 -2.532 -26.773 1.00 85.62 274 ILE A CA 1
ATOM 1995 C C . ILE A 1 274 ? 19.826 -2.829 -26.885 1.00 85.62 274 ILE A C 1
ATOM 1997 O O . ILE A 1 274 ? 20.251 -3.749 -27.587 1.00 85.62 274 ILE A O 1
ATOM 2001 N N . THR A 1 275 ? 20.638 -2.111 -26.108 1.00 86.44 275 THR A N 1
ATOM 2002 C CA . THR A 1 275 ? 22.103 -2.239 -26.117 1.00 86.44 275 THR A CA 1
ATOM 2003 C C . THR A 1 275 ? 22.581 -3.612 -25.628 1.00 86.44 275 THR A C 1
ATOM 2005 O O . THR A 1 275 ? 23.583 -4.136 -26.121 1.00 86.44 275 THR A O 1
ATOM 2008 N N . ASN A 1 276 ? 21.856 -4.244 -24.700 1.00 84.56 276 ASN A N 1
ATOM 2009 C CA . ASN A 1 276 ? 22.168 -5.569 -24.151 1.00 84.56 276 ASN A CA 1
ATOM 2010 C C . ASN A 1 276 ? 21.605 -6.741 -24.984 1.00 84.56 276 ASN A C 1
ATOM 2012 O O . ASN A 1 276 ? 21.476 -7.867 -24.485 1.00 84.56 276 ASN A O 1
ATOM 2016 N N . ALA A 1 277 ? 21.322 -6.496 -26.268 1.00 79.50 277 ALA A N 1
ATOM 2017 C CA . ALA A 1 277 ? 20.787 -7.462 -27.226 1.00 79.50 277 ALA A CA 1
ATOM 2018 C C . ALA A 1 277 ? 19.420 -8.050 -26.827 1.00 79.50 277 ALA A C 1
ATOM 2020 O O . ALA A 1 277 ? 19.123 -9.200 -27.162 1.00 79.50 277 ALA A O 1
ATOM 2021 N N . GLY A 1 278 ? 18.604 -7.296 -26.088 1.00 83.75 278 GLY A N 1
ATOM 2022 C CA . GLY A 1 278 ? 17.189 -7.597 -25.887 1.00 83.75 278 GLY A CA 1
ATOM 2023 C C . GLY A 1 278 ? 16.295 -6.917 -26.925 1.00 83.75 278 GLY A C 1
ATOM 2024 O O . GLY A 1 278 ? 16.760 -6.163 -27.778 1.00 83.75 278 GLY A O 1
ATOM 2025 N N . GLY A 1 279 ? 14.999 -7.206 -26.856 1.00 85.38 279 GLY A N 1
ATOM 2026 C CA . GLY A 1 279 ? 13.963 -6.511 -27.619 1.00 85.38 279 GLY A CA 1
ATOM 2027 C C . GLY A 1 279 ? 13.206 -5.521 -26.740 1.00 85.38 279 GLY A C 1
ATOM 2028 O O . GLY A 1 279 ? 12.992 -5.791 -25.558 1.00 85.38 279 GLY A O 1
ATOM 2029 N N . VAL A 1 280 ? 12.771 -4.407 -27.323 1.00 88.25 280 VAL A N 1
ATOM 2030 C CA . VAL A 1 280 ? 11.832 -3.468 -26.701 1.00 88.25 280 VAL A CA 1
ATOM 2031 C C . VAL A 1 280 ? 10.603 -3.353 -27.594 1.00 88.25 280 VAL A C 1
ATOM 2033 O O . VAL A 1 280 ? 10.722 -3.164 -28.802 1.00 88.25 280 VAL A O 1
ATOM 2036 N N . TYR A 1 281 ? 9.430 -3.483 -26.991 1.00 88.31 281 TYR A N 1
ATOM 2037 C CA . TYR A 1 281 ? 8.160 -3.038 -27.544 1.00 88.31 281 TYR A CA 1
ATOM 2038 C C . TYR A 1 281 ? 7.638 -1.929 -26.640 1.00 88.31 281 TYR A C 1
ATOM 2040 O O . TYR A 1 281 ? 7.648 -2.089 -25.421 1.00 88.31 281 TYR A O 1
ATOM 2048 N N . HIS A 1 282 ? 7.189 -0.823 -27.219 1.00 86.19 282 HIS A N 1
ATOM 2049 C CA . HIS A 1 282 ? 6.670 0.306 -26.464 1.00 86.19 282 HIS A CA 1
ATOM 2050 C C . HIS A 1 282 ? 5.293 0.709 -26.993 1.00 86.19 282 HIS A C 1
ATOM 2052 O O . HIS A 1 282 ? 5.083 0.825 -28.200 1.00 86.19 282 HIS A O 1
ATOM 2058 N N . GLU A 1 283 ? 4.363 0.892 -26.068 1.00 84.00 283 GLU A N 1
ATOM 2059 C CA . GLU A 1 283 ? 3.030 1.438 -26.271 1.00 84.00 283 GLU A CA 1
ATOM 2060 C C . GLU A 1 283 ? 2.955 2.789 -25.561 1.00 84.00 283 GLU A C 1
ATOM 2062 O O . GLU A 1 283 ? 3.278 2.860 -24.378 1.00 84.00 283 GLU A O 1
ATOM 2067 N N . GLY A 1 284 ? 2.488 3.813 -26.282 1.00 78.06 284 GLY A N 1
ATOM 2068 C CA . GLY A 1 284 ? 2.340 5.188 -25.799 1.00 78.06 284 GLY A CA 1
ATOM 2069 C C . GLY A 1 284 ? 2.920 6.184 -26.801 1.00 78.06 284 GLY A C 1
ATOM 2070 O O . GLY A 1 284 ? 4.130 6.355 -26.888 1.00 78.06 284 GLY A O 1
ATOM 2071 N N . ASN A 1 285 ? 2.079 6.838 -27.599 1.00 72.75 285 ASN A N 1
ATOM 2072 C CA . ASN A 1 285 ? 2.532 7.840 -28.571 1.00 72.75 285 ASN A CA 1
ATOM 2073 C C . ASN A 1 285 ? 2.953 9.168 -27.928 1.00 72.75 285 ASN A C 1
ATOM 2075 O O . ASN A 1 285 ? 3.851 9.824 -28.464 1.00 72.75 285 ASN A O 1
ATOM 2079 N N . ASP A 1 286 ? 2.377 9.519 -26.773 1.00 76.56 286 ASP A N 1
ATOM 2080 C CA . ASP A 1 286 ? 2.764 10.696 -25.981 1.00 76.56 286 ASP A CA 1
ATOM 2081 C C . ASP A 1 286 ? 4.275 10.746 -25.717 1.00 76.56 286 ASP A C 1
ATOM 2083 O O . ASP A 1 286 ? 4.856 11.829 -25.759 1.00 76.56 286 ASP A O 1
ATOM 2087 N N . THR A 1 287 ? 4.937 9.589 -25.593 1.00 80.12 287 THR A N 1
ATOM 2088 C CA . THR A 1 287 ? 6.399 9.448 -25.493 1.00 80.12 287 THR A CA 1
ATOM 2089 C C . THR A 1 287 ? 7.165 10.236 -26.552 1.00 80.12 287 THR A C 1
ATOM 2091 O O . THR A 1 287 ? 8.237 10.779 -26.275 1.00 80.12 287 THR A O 1
ATOM 2094 N N . TRP A 1 288 ? 6.642 10.280 -27.778 1.00 75.25 288 TRP A N 1
ATOM 2095 C CA . TRP A 1 288 ? 7.258 11.009 -28.880 1.00 75.25 288 TRP A CA 1
ATOM 2096 C C . TRP A 1 288 ? 6.558 12.339 -29.161 1.00 75.25 288 TRP A C 1
ATOM 2098 O O . TRP A 1 288 ? 7.228 13.243 -29.652 1.00 75.25 288 TRP A O 1
ATOM 2108 N N . GLY A 1 289 ? 5.253 12.449 -28.887 1.00 70.31 289 GLY A N 1
ATOM 2109 C CA . GLY A 1 289 ? 4.370 13.565 -29.252 1.00 70.31 289 GLY A CA 1
ATOM 2110 C C . GLY A 1 289 ? 4.302 14.723 -28.252 1.00 70.31 289 GLY A C 1
ATOM 2111 O O . GLY A 1 289 ? 4.281 15.895 -28.646 1.00 70.31 289 GLY A O 1
ATOM 2112 N N . PHE A 1 290 ? 4.292 14.387 -26.962 1.00 77.06 290 PHE A N 1
ATOM 2113 C CA . PHE A 1 290 ? 3.899 15.278 -25.870 1.00 77.06 290 PHE A CA 1
ATOM 2114 C C . PHE A 1 290 ? 4.948 15.344 -24.753 1.00 77.06 290 PHE A C 1
ATOM 2116 O O . PHE A 1 290 ? 5.273 16.429 -24.257 1.00 77.06 290 PHE A O 1
ATOM 2123 N N . ASP A 1 291 ? 5.505 14.197 -24.377 1.00 83.06 291 ASP A N 1
ATOM 2124 C CA . ASP A 1 291 ? 6.464 14.080 -23.290 1.00 83.06 291 ASP A CA 1
ATOM 2125 C C . ASP A 1 291 ? 7.807 14.746 -23.634 1.00 83.06 291 ASP A C 1
ATOM 2127 O O . ASP A 1 291 ? 8.215 14.817 -24.799 1.00 83.06 291 ASP A O 1
ATOM 2131 N N . PRO A 1 292 ? 8.553 15.251 -22.630 1.00 85.00 292 PRO A N 1
ATOM 2132 C CA . PRO A 1 292 ? 9.914 15.716 -22.854 1.00 85.00 292 PRO A CA 1
ATOM 2133 C C . PRO A 1 292 ? 10.780 14.596 -23.459 1.00 85.00 292 PRO A C 1
ATOM 2135 O O . PRO A 1 292 ? 10.834 13.504 -22.890 1.00 85.00 292 PRO A O 1
ATOM 2138 N N . PRO A 1 293 ? 11.518 14.856 -24.555 1.00 81.69 293 PRO A N 1
ATOM 2139 C CA . PRO A 1 293 ? 12.299 13.820 -25.216 1.00 81.69 293 PRO A CA 1
ATOM 2140 C C . PRO A 1 293 ? 13.361 13.248 -24.272 1.00 81.69 293 PRO A C 1
ATOM 2142 O O . PRO A 1 293 ? 14.077 13.983 -23.583 1.00 81.69 293 PRO A O 1
ATOM 2145 N N . THR A 1 294 ? 13.474 11.922 -24.270 1.00 87.94 294 THR A N 1
ATOM 2146 C CA . THR A 1 294 ? 14.496 11.170 -23.533 1.00 87.94 294 THR A CA 1
ATOM 2147 C C . THR A 1 294 ? 15.482 10.524 -24.504 1.00 87.94 294 THR A C 1
ATOM 2149 O O . THR A 1 294 ? 15.271 10.542 -25.713 1.00 87.94 294 THR A O 1
ATOM 2152 N N . VAL A 1 295 ? 16.545 9.902 -23.984 1.00 86.25 295 VAL A N 1
ATOM 2153 C CA . VAL A 1 295 ? 17.526 9.161 -24.805 1.00 86.25 295 VAL A CA 1
ATOM 2154 C C . VAL A 1 295 ? 16.906 8.027 -25.630 1.00 86.25 295 VAL A C 1
ATOM 2156 O O . VAL A 1 295 ? 17.511 7.581 -26.597 1.00 86.25 295 VAL A O 1
ATOM 2159 N N . PHE A 1 296 ? 15.706 7.563 -25.272 1.00 86.19 296 PHE A N 1
ATOM 2160 C CA . PHE A 1 296 ? 14.975 6.568 -26.051 1.00 86.19 296 PHE A CA 1
ATOM 2161 C C . PHE A 1 296 ? 14.499 7.125 -27.402 1.00 86.19 296 PHE A C 1
ATOM 2163 O O . PHE A 1 296 ? 14.538 6.414 -28.399 1.00 86.19 296 PHE A O 1
ATOM 2170 N N . ALA A 1 297 ? 14.157 8.417 -27.476 1.00 78.88 297 ALA A N 1
ATOM 2171 C CA . ALA A 1 297 ? 13.730 9.057 -28.723 1.00 78.88 297 ALA A CA 1
ATOM 2172 C C . ALA A 1 297 ? 14.841 9.096 -29.794 1.00 78.88 297 ALA A C 1
ATOM 2174 O O . ALA A 1 297 ? 14.540 9.116 -30.989 1.00 78.88 297 ALA A O 1
ATOM 2175 N N . ASP A 1 298 ? 16.114 9.063 -29.377 1.00 75.44 298 ASP A N 1
ATOM 2176 C CA . ASP A 1 298 ? 17.265 9.056 -30.287 1.00 75.44 298 ASP A CA 1
ATOM 2177 C C . ASP A 1 298 ? 17.395 7.732 -31.069 1.00 75.44 298 ASP A C 1
ATOM 2179 O O . ASP A 1 298 ? 17.913 7.753 -32.183 1.00 75.44 298 ASP A O 1
ATOM 2183 N N . PHE A 1 299 ? 16.912 6.605 -30.520 1.00 68.88 299 PHE A N 1
ATOM 2184 C CA . PHE A 1 299 ? 16.968 5.278 -31.164 1.00 68.88 299 PHE A CA 1
ATOM 2185 C C . PHE A 1 299 ? 15.941 5.103 -32.286 1.00 68.88 299 PHE A C 1
ATOM 2187 O O . PHE A 1 299 ? 16.182 4.355 -33.225 1.00 68.88 299 PHE A O 1
ATOM 2194 N N . ASP A 1 300 ? 14.809 5.803 -32.202 1.00 58.94 300 ASP A N 1
ATOM 2195 C CA . ASP A 1 300 ? 13.788 5.807 -33.258 1.00 58.94 300 ASP A CA 1
ATOM 2196 C C . ASP A 1 300 ? 13.959 7.001 -34.216 1.00 58.94 300 ASP A C 1
ATOM 2198 O O . ASP A 1 300 ? 13.111 7.269 -35.074 1.00 58.94 300 ASP A O 1
ATOM 2202 N N . GLY A 1 301 ? 15.050 7.762 -34.056 1.00 59.84 301 GLY A N 1
ATOM 2203 C CA . GLY A 1 301 ? 15.359 8.925 -34.874 1.00 59.84 301 GLY A CA 1
ATOM 2204 C C . GLY A 1 301 ? 14.313 10.037 -34.769 1.00 59.84 301 GLY A C 1
ATOM 2205 O O . GLY A 1 301 ? 14.097 10.754 -35.748 1.00 59.84 301 GLY A O 1
ATOM 2206 N N . VAL A 1 302 ? 13.658 10.218 -33.618 1.00 61.09 302 VAL A N 1
ATOM 2207 C CA . VAL A 1 302 ? 12.646 11.267 -33.401 1.00 61.09 302 VAL A CA 1
ATOM 2208 C C . VAL A 1 302 ? 13.295 12.498 -32.765 1.00 61.09 302 VAL A C 1
ATOM 2210 O O . VAL A 1 302 ? 13.823 12.447 -31.663 1.00 61.09 302 VAL A O 1
ATOM 2213 N N . GLY A 1 303 ? 13.267 13.634 -33.466 1.00 58.16 303 GLY A N 1
ATOM 2214 C CA . GLY A 1 303 ? 13.913 14.881 -33.042 1.00 58.16 303 GLY A CA 1
ATOM 2215 C C . GLY A 1 303 ? 12.979 15.911 -32.395 1.00 58.16 303 GLY A C 1
ATOM 2216 O O . GLY A 1 303 ? 13.359 16.540 -31.411 1.00 58.16 303 GLY A O 1
ATOM 2217 N N . VAL A 1 304 ? 11.782 16.140 -32.953 1.00 59.06 304 VAL A N 1
ATOM 2218 C CA . VAL A 1 304 ? 10.780 17.091 -32.418 1.00 59.06 304 VAL A CA 1
ATOM 2219 C C . VAL A 1 304 ? 9.375 16.630 -32.796 1.00 59.06 304 VAL A C 1
ATOM 2221 O O . VAL A 1 304 ? 9.133 16.397 -33.980 1.00 59.06 304 VAL A O 1
ATOM 2224 N N . ALA A 1 305 ? 8.430 16.613 -31.857 1.00 58.44 305 ALA A N 1
ATOM 2225 C CA . ALA A 1 305 ? 7.011 16.490 -32.180 1.00 58.44 305 ALA A CA 1
ATOM 2226 C C . ALA A 1 305 ? 6.230 17.789 -31.980 1.0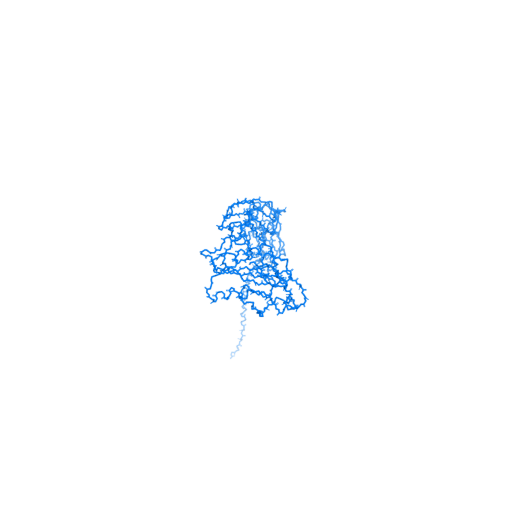0 58.44 305 ALA A C 1
ATOM 2228 O O . ALA A 1 305 ? 6.658 18.719 -31.294 1.00 58.44 305 ALA A O 1
ATOM 2229 N N . THR A 1 306 ? 5.107 17.898 -32.683 1.00 56.66 306 THR A N 1
ATOM 2230 C CA . THR A 1 306 ? 4.152 18.998 -32.540 1.00 56.66 306 THR A CA 1
ATOM 2231 C C . THR A 1 306 ? 2.777 18.405 -32.265 1.00 56.66 306 THR A C 1
ATOM 2233 O O . THR A 1 306 ? 2.204 17.792 -33.162 1.00 56.66 306 THR A O 1
ATOM 2236 N N . ASP A 1 307 ? 2.284 18.630 -31.049 1.00 58.03 307 ASP A N 1
ATOM 2237 C CA . ASP A 1 307 ? 0.951 18.240 -30.577 1.00 58.03 307 ASP A CA 1
ATOM 2238 C C . ASP A 1 307 ? -0.172 18.876 -31.428 1.00 58.03 307 ASP A C 1
ATOM 2240 O O . ASP A 1 307 ? -0.141 20.080 -31.732 1.00 58.03 307 ASP A O 1
ATOM 2244 N N . GLY A 1 308 ? -1.159 18.060 -31.811 1.00 52.06 308 GLY A N 1
ATOM 2245 C CA . GLY A 1 308 ? -2.493 18.512 -32.222 1.00 52.06 308 GLY A CA 1
ATOM 2246 C C . GLY A 1 308 ? -2.650 19.092 -33.635 1.00 52.06 308 GLY A C 1
ATOM 2247 O O . GLY A 1 308 ? -3.617 19.816 -33.882 1.00 52.06 308 GLY A O 1
ATOM 2248 N N . ASP A 1 309 ? -1.732 18.830 -34.576 1.00 55.72 309 ASP A N 1
ATOM 2249 C CA . ASP A 1 309 ? -1.905 19.239 -35.990 1.00 55.72 309 ASP A CA 1
ATOM 2250 C C . ASP A 1 309 ? -2.533 18.164 -36.897 1.00 55.72 309 ASP A C 1
ATOM 2252 O O . ASP A 1 309 ? -2.784 18.406 -38.083 1.00 55.72 309 ASP A O 1
ATOM 2256 N N . ASP A 1 310 ? -2.822 17.006 -36.310 1.00 48.06 310 ASP A N 1
ATOM 2257 C CA . ASP A 1 310 ? -3.473 15.847 -36.897 1.00 48.06 310 ASP A CA 1
ATOM 2258 C C . ASP A 1 310 ? -2.835 15.303 -38.195 1.00 48.06 310 ASP A C 1
ATOM 2260 O O . ASP A 1 310 ? -3.514 14.642 -38.992 1.00 48.06 310 ASP A O 1
ATOM 2264 N N . SER A 1 311 ? -1.543 15.562 -38.439 1.00 47.56 311 SER A N 1
ATOM 2265 C CA . SER A 1 311 ? -0.904 15.328 -39.743 1.00 47.56 311 SER A CA 1
ATOM 2266 C C . SER A 1 311 ? 0.048 14.128 -39.840 1.00 47.56 311 SER A C 1
ATOM 2268 O O . SER A 1 311 ? 0.600 13.904 -40.928 1.00 47.56 311 SER A O 1
ATOM 2270 N N . LEU A 1 312 ? 0.223 13.319 -38.782 1.00 49.19 312 LEU A N 1
ATOM 2271 C CA . LEU A 1 312 ? 1.068 12.116 -38.847 1.00 49.19 312 LEU A CA 1
ATOM 2272 C C . LEU A 1 312 ? 0.483 11.065 -39.790 1.00 49.19 312 LEU A C 1
ATOM 2274 O O . LEU A 1 312 ? -0.357 10.244 -39.437 1.00 49.19 312 LEU A O 1
ATOM 2278 N N . THR A 1 313 ? 0.951 11.098 -41.028 1.00 46.28 313 THR A N 1
ATOM 2279 C CA . THR A 1 313 ? 0.519 10.189 -42.094 1.00 46.28 313 THR A CA 1
ATOM 2280 C C . THR A 1 313 ? 1.647 9.271 -42.560 1.00 46.28 313 THR A C 1
ATOM 2282 O O . THR A 1 313 ? 1.389 8.326 -43.305 1.00 46.28 313 THR A O 1
ATOM 2285 N N . GLU A 1 314 ? 2.884 9.519 -42.111 1.00 46.62 314 GLU A N 1
ATOM 2286 C CA . GLU A 1 314 ? 4.083 8.771 -42.491 1.00 46.62 314 GLU A CA 1
ATOM 2287 C C . GLU A 1 314 ? 5.204 8.978 -41.449 1.00 46.62 314 GLU A C 1
ATOM 2289 O O . GLU A 1 314 ? 5.552 10.115 -41.134 1.00 46.62 314 GLU A O 1
ATOM 2294 N N . VAL A 1 315 ? 5.784 7.890 -40.928 1.00 46.62 315 VAL A N 1
ATOM 2295 C CA . VAL A 1 315 ? 7.041 7.908 -40.155 1.00 46.62 315 VAL A CA 1
ATOM 2296 C C . VAL A 1 315 ? 8.174 7.651 -41.148 1.00 46.62 315 VAL A C 1
ATOM 2298 O O . VAL A 1 315 ? 8.245 6.575 -41.739 1.00 46.62 315 VAL A O 1
ATOM 2301 N N . VAL A 1 316 ? 9.037 8.638 -41.391 1.00 41.47 316 VAL A N 1
ATOM 2302 C CA . VAL A 1 316 ? 10.069 8.560 -42.443 1.00 41.47 316 VAL A CA 1
ATOM 2303 C C . VAL A 1 316 ? 11.441 8.242 -41.828 1.00 41.47 316 VAL A C 1
ATOM 2305 O O . VAL A 1 316 ? 12.303 9.096 -41.770 1.00 41.47 316 VAL A O 1
ATOM 2308 N N . GLY A 1 317 ? 11.681 7.016 -41.365 1.00 41.28 317 GLY A N 1
ATOM 2309 C CA . GLY A 1 317 ? 12.966 6.589 -40.778 1.00 41.28 317 GLY A CA 1
ATOM 2310 C C . GLY A 1 317 ? 13.485 5.304 -41.420 1.00 41.28 317 GLY A C 1
ATOM 2311 O O . GLY A 1 317 ? 12.697 4.459 -41.844 1.00 41.28 317 GLY A O 1
ATOM 2312 N N . ALA A 1 318 ? 14.802 5.166 -41.560 1.00 40.84 318 ALA A N 1
ATOM 2313 C CA . ALA A 1 318 ? 15.441 4.093 -42.316 1.00 40.84 318 ALA A CA 1
ATOM 2314 C C . ALA A 1 318 ? 15.932 2.936 -41.430 1.00 40.84 318 ALA A C 1
ATOM 2316 O O . ALA A 1 318 ? 17.065 2.507 -41.600 1.00 40.84 318 ALA A O 1
ATOM 2317 N N . ASP A 1 319 ? 15.076 2.377 -40.573 1.00 48.69 319 ASP A N 1
ATOM 2318 C CA . ASP A 1 319 ? 15.256 0.999 -40.093 1.00 48.69 319 ASP A CA 1
ATOM 2319 C C . ASP A 1 319 ? 13.898 0.294 -39.931 1.00 48.69 319 ASP A C 1
ATOM 2321 O O . ASP A 1 319 ? 13.350 0.047 -38.862 1.00 48.69 319 ASP A O 1
ATOM 2325 N N . LEU A 1 320 ? 13.279 0.030 -41.084 1.00 45.81 320 LEU A N 1
ATOM 2326 C CA . LEU A 1 320 ? 11.998 -0.656 -41.194 1.00 45.81 320 LEU A CA 1
ATOM 2327 C C . LEU A 1 320 ? 12.179 -2.167 -41.022 1.00 45.81 320 LEU A C 1
ATOM 2329 O O . LEU A 1 320 ? 12.150 -2.922 -41.999 1.00 45.81 320 LEU A O 1
ATOM 2333 N N . LEU A 1 321 ? 12.218 -2.635 -39.780 1.00 42.69 321 LEU A N 1
ATOM 2334 C CA . LEU A 1 321 ? 11.552 -3.896 -39.455 1.00 42.69 321 LEU A CA 1
ATOM 2335 C C . LEU A 1 321 ? 10.159 -3.583 -38.896 1.00 42.69 321 LEU A C 1
ATOM 2337 O O . LEU A 1 321 ? 9.857 -3.791 -37.734 1.00 42.69 321 LEU A O 1
ATOM 2341 N N . ALA A 1 322 ? 9.313 -3.108 -39.818 1.00 43.50 322 ALA A N 1
ATOM 2342 C CA . ALA A 1 322 ? 7.860 -2.992 -39.719 1.00 43.50 322 ALA A CA 1
ATOM 2343 C C . ALA A 1 322 ? 7.311 -2.025 -38.650 1.00 43.50 322 ALA A C 1
ATOM 2345 O O . ALA A 1 322 ? 6.761 -2.448 -37.638 1.00 43.50 322 ALA A O 1
ATOM 2346 N N . VAL A 1 323 ? 7.284 -0.725 -38.971 1.00 41.09 323 VAL A N 1
ATOM 2347 C CA . VAL A 1 323 ? 6.241 0.162 -38.427 1.00 41.09 323 VAL A CA 1
ATOM 2348 C C . VAL A 1 323 ? 4.897 -0.348 -38.955 1.00 41.09 323 VAL A C 1
ATOM 2350 O O . VAL A 1 323 ? 4.532 -0.121 -40.111 1.00 41.09 323 VAL A O 1
ATOM 2353 N N . ILE A 1 324 ? 4.181 -1.111 -38.134 1.00 43.97 324 ILE A N 1
ATOM 2354 C CA . ILE A 1 324 ? 2.795 -1.488 -38.395 1.00 43.97 324 ILE A CA 1
ATOM 2355 C C . ILE A 1 324 ? 1.941 -0.432 -37.707 1.00 43.97 324 ILE A C 1
ATOM 2357 O O . ILE A 1 324 ? 1.795 -0.453 -36.490 1.00 43.97 324 ILE A O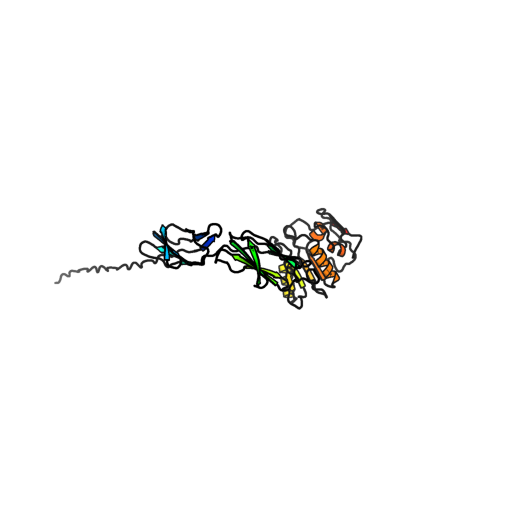 1
ATOM 2361 N N . VAL A 1 325 ? 1.353 0.476 -38.489 1.00 45.91 325 VAL A N 1
ATOM 2362 C CA . VAL A 1 325 ? 0.237 1.299 -38.007 1.00 45.91 325 VAL A CA 1
ATOM 2363 C C . VAL A 1 325 ? -0.946 0.352 -37.808 1.00 45.91 325 VAL A C 1
ATOM 2365 O O . VAL A 1 325 ? -1.711 0.072 -38.735 1.00 45.91 325 VAL A O 1
ATOM 2368 N N . SER A 1 326 ? -1.026 -0.243 -36.622 1.00 48.06 326 SER A N 1
ATOM 2369 C CA . SER A 1 326 ? -2.164 -1.055 -36.216 1.00 48.06 326 SER A CA 1
ATOM 2370 C C . SER A 1 326 ? -3.263 -0.122 -35.716 1.00 48.06 326 SER A C 1
ATOM 2372 O O . SER A 1 326 ? -2.954 0.850 -35.028 1.00 48.06 326 SER A O 1
ATOM 2374 N N . PRO A 1 327 ? -4.545 -0.394 -36.017 1.00 53.12 327 PRO A N 1
ATOM 2375 C CA . PRO A 1 327 ? -5.634 0.222 -35.276 1.00 53.12 327 PRO A CA 1
ATOM 2376 C C . PRO A 1 327 ? -5.378 -0.001 -33.785 1.00 53.12 327 PRO A C 1
ATOM 2378 O O . PRO A 1 327 ? -5.229 -1.147 -33.354 1.00 53.12 327 PRO A O 1
ATOM 2381 N N . TYR A 1 328 ? -5.285 1.090 -33.037 1.00 58.03 328 TYR A N 1
ATOM 2382 C CA . TYR A 1 328 ? -5.066 1.077 -31.602 1.00 58.03 328 TYR A CA 1
ATOM 2383 C C . TYR A 1 328 ? -6.339 1.566 -30.904 1.00 58.03 328 TYR A C 1
ATOM 2385 O O . TYR A 1 328 ? -6.998 2.50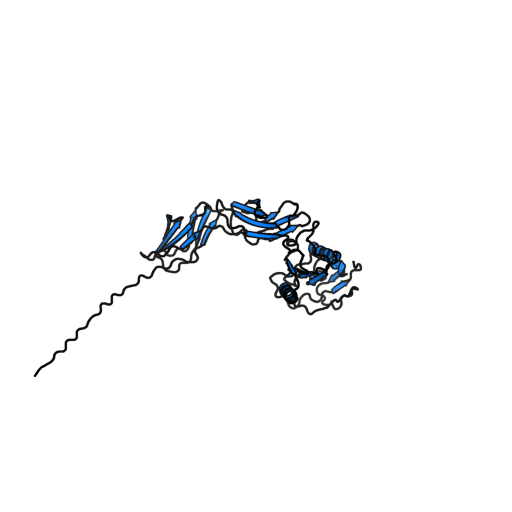0 -31.369 1.00 58.03 328 TYR A O 1
ATOM 2393 N N . THR A 1 329 ? -6.739 0.878 -29.841 1.00 64.00 329 THR A N 1
ATOM 2394 C CA . THR A 1 329 ? -7.901 1.228 -29.018 1.00 64.00 329 THR A CA 1
ATOM 2395 C C . THR A 1 329 ? -7.450 2.122 -27.877 1.00 64.00 329 THR A C 1
ATOM 2397 O O . THR A 1 329 ? -6.682 1.665 -27.047 1.00 64.00 329 THR A O 1
ATOM 2400 N N . GLN A 1 330 ? -7.938 3.362 -27.850 1.00 67.56 330 GLN A N 1
ATOM 2401 C CA . GLN A 1 330 ? -7.588 4.369 -26.844 1.00 67.56 330 GLN A CA 1
ATOM 2402 C C . GLN A 1 330 ? -8.598 4.424 -25.698 1.00 67.56 330 GLN A C 1
ATOM 2404 O O . GLN A 1 330 ? -9.780 4.110 -25.885 1.00 67.56 330 GLN A O 1
ATOM 2409 N N . ASP A 1 331 ? -8.146 4.926 -24.549 1.00 71.25 331 ASP A N 1
ATOM 2410 C CA . ASP A 1 331 ? -8.968 5.144 -23.355 1.00 71.25 331 ASP A CA 1
ATOM 2411 C C . ASP A 1 331 ? -10.014 6.252 -23.505 1.00 71.25 331 ASP A C 1
ATOM 2413 O O . ASP A 1 331 ? -11.020 6.271 -22.785 1.00 71.25 331 ASP A O 1
ATOM 2417 N N . GLN A 1 332 ? -9.824 7.167 -24.459 1.00 68.19 332 GLN A N 1
ATOM 2418 C CA . GLN A 1 332 ? -10.811 8.181 -24.817 1.00 68.19 332 GLN A CA 1
ATOM 2419 C C . GLN A 1 332 ? -10.919 8.375 -26.335 1.00 68.19 332 GLN A C 1
ATOM 2421 O O . GLN A 1 332 ? -9.914 8.478 -27.031 1.00 68.19 332 GLN A O 1
ATOM 2426 N N . PRO A 1 333 ? -12.142 8.499 -26.880 1.00 57.62 333 PRO A N 1
ATOM 2427 C CA . PRO A 1 333 ? -12.325 8.816 -28.288 1.00 57.62 333 PRO A CA 1
ATOM 2428 C C . PRO A 1 333 ? -12.002 10.292 -28.577 1.00 57.62 333 PRO A C 1
ATOM 2430 O O . PRO A 1 333 ? -12.712 11.185 -28.111 1.00 57.62 333 PRO A O 1
ATOM 2433 N N . GLY A 1 334 ? -11.012 10.541 -29.442 1.00 55.72 334 GLY A N 1
ATOM 2434 C CA . GLY A 1 334 ? -10.821 11.835 -30.114 1.00 55.72 334 GLY A CA 1
ATOM 2435 C C . GLY A 1 334 ? -9.680 12.722 -29.609 1.00 55.72 334 GLY A C 1
ATOM 2436 O O . GLY A 1 334 ? -9.759 13.930 -29.825 1.00 55.72 334 GLY A O 1
ATOM 2437 N N . ASN A 1 335 ? -8.651 12.163 -28.969 1.00 56.53 335 ASN A N 1
ATOM 2438 C CA . ASN A 1 335 ? -7.420 12.883 -28.639 1.00 56.53 335 ASN A CA 1
ATOM 2439 C C . ASN A 1 335 ? -6.185 11.985 -28.870 1.00 56.53 335 ASN A C 1
ATOM 2441 O O . ASN A 1 335 ? -6.246 10.806 -28.558 1.00 56.53 335 ASN A O 1
ATOM 2445 N N . ASP A 1 336 ? -5.108 12.579 -29.387 1.00 56.09 336 ASP A N 1
ATOM 2446 C CA . ASP A 1 336 ? -3.720 12.083 -29.549 1.00 56.09 336 ASP A CA 1
ATOM 2447 C C . ASP A 1 336 ? -3.277 11.311 -30.819 1.00 56.09 336 ASP A C 1
ATOM 2449 O O . ASP A 1 336 ? -2.088 11.318 -31.122 1.00 56.09 336 ASP A O 1
ATOM 2453 N N . SER A 1 337 ? -4.135 10.679 -31.632 1.00 51.34 337 SER A N 1
ATOM 2454 C CA . SER A 1 337 ? -3.599 9.665 -32.578 1.00 51.34 337 SER A CA 1
ATOM 2455 C C . SER A 1 337 ? -2.765 10.183 -33.770 1.00 51.34 337 SER A C 1
ATOM 2457 O O . SER A 1 337 ? -2.354 9.378 -34.609 1.00 51.34 337 SER A O 1
ATOM 2459 N N . ASN A 1 338 ? -2.529 11.491 -33.910 1.00 52.62 338 ASN A N 1
ATOM 2460 C CA . ASN A 1 338 ? -1.984 12.071 -35.140 1.00 52.62 338 ASN A CA 1
ATOM 2461 C C . ASN A 1 338 ? -0.826 13.084 -34.925 1.00 52.62 338 ASN A C 1
ATOM 2463 O O . ASN A 1 338 ? -0.688 14.041 -35.697 1.00 52.62 338 ASN A O 1
ATOM 2467 N N . ASP A 1 339 ? 0.041 12.864 -33.935 1.00 51.66 339 ASP A N 1
ATOM 2468 C CA . ASP A 1 339 ? 1.185 13.745 -33.635 1.00 51.66 339 ASP A CA 1
ATOM 2469 C C . ASP A 1 339 ? 2.282 13.748 -34.701 1.00 51.66 339 ASP A C 1
ATOM 2471 O O . ASP A 1 339 ? 2.898 12.726 -34.997 1.00 51.66 339 ASP A O 1
ATOM 2475 N N . ARG A 1 340 ? 2.628 14.914 -35.256 1.00 54.56 340 ARG A N 1
ATOM 2476 C CA . ARG A 1 340 ? 3.670 14.998 -36.291 1.00 54.56 340 ARG A CA 1
ATOM 2477 C C . ARG A 1 340 ? 5.074 14.807 -35.708 1.00 54.56 340 ARG A C 1
ATOM 2479 O O . ARG A 1 340 ? 5.648 15.750 -35.161 1.00 54.56 340 ARG A O 1
ATOM 2486 N N . LEU A 1 341 ? 5.675 13.644 -35.948 1.00 56.03 341 LEU A N 1
ATOM 2487 C CA . LEU A 1 341 ? 7.079 13.364 -35.644 1.00 56.03 341 LEU A CA 1
ATOM 2488 C C . LEU A 1 341 ? 8.007 13.998 -36.690 1.00 56.03 341 LEU A C 1
ATOM 2490 O O . LEU A 1 341 ? 7.889 13.759 -37.893 1.00 56.03 341 LEU A O 1
ATOM 2494 N N . THR A 1 342 ? 8.956 14.811 -36.235 1.00 55.97 342 THR A N 1
ATOM 2495 C CA . THR A 1 342 ? 10.059 15.328 -37.054 1.00 55.97 342 THR A CA 1
ATOM 2496 C C . THR A 1 342 ? 11.299 14.506 -36.765 1.00 55.97 342 THR A C 1
ATOM 2498 O O . THR A 1 342 ? 11.673 14.347 -35.607 1.00 55.97 342 THR A O 1
ATOM 2501 N N . LEU A 1 343 ? 11.961 14.027 -37.812 1.00 54.38 343 LEU A N 1
ATOM 2502 C CA . LEU A 1 343 ? 13.149 13.193 -37.679 1.00 54.38 343 LEU A CA 1
ATOM 2503 C C . LEU A 1 343 ? 14.337 13.961 -37.095 1.00 54.38 343 LEU A C 1
ATOM 2505 O O . LEU A 1 343 ? 14.592 15.116 -37.452 1.00 54.38 343 LEU A O 1
ATOM 2509 N N . SER A 1 344 ? 15.097 13.276 -36.254 1.00 51.75 344 SER A N 1
ATOM 2510 C CA . SER A 1 344 ? 16.428 13.667 -35.815 1.00 51.75 344 SER A CA 1
ATOM 2511 C C . SER A 1 344 ? 17.437 13.482 -36.954 1.00 51.75 344 SER A C 1
ATOM 2513 O O . SER A 1 344 ? 17.308 12.610 -37.811 1.00 51.75 344 SER A O 1
ATOM 2515 N N . THR A 1 345 ? 18.481 14.314 -36.978 1.00 51.81 345 THR A N 1
ATOM 2516 C CA . THR A 1 345 ? 19.626 14.146 -37.896 1.00 51.81 345 THR A CA 1
ATOM 2517 C C . THR A 1 345 ? 20.669 13.148 -37.383 1.00 51.81 345 THR A C 1
ATOM 2519 O O . THR A 1 345 ? 21.716 12.976 -38.010 1.00 51.81 345 THR A O 1
ATOM 2522 N N . TH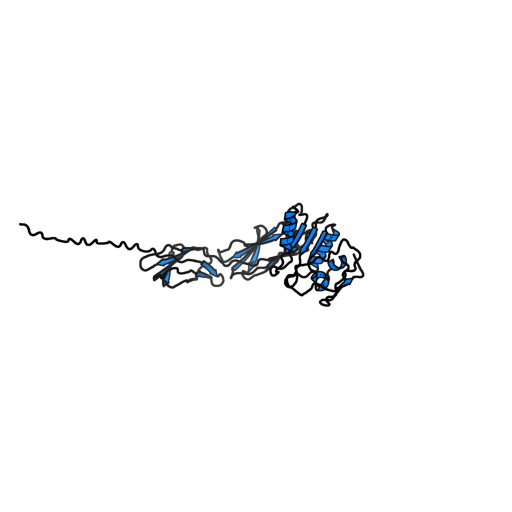R A 1 346 ? 20.414 12.545 -36.228 1.00 49.62 346 THR A N 1
ATOM 2523 C CA . THR A 1 346 ? 21.275 11.594 -35.526 1.00 49.62 346 THR A CA 1
ATOM 2524 C C . THR A 1 346 ? 20.411 10.405 -35.136 1.00 49.62 346 THR A C 1
ATOM 2526 O O . THR A 1 346 ? 19.452 10.581 -34.393 1.00 49.62 346 THR A O 1
ATOM 2529 N N . ASP A 1 347 ? 20.755 9.250 -35.693 1.00 52.28 347 ASP A N 1
ATOM 2530 C CA . ASP A 1 347 ? 20.169 7.931 -35.449 1.00 52.28 347 ASP A CA 1
ATOM 2531 C C . ASP A 1 347 ? 21.310 7.076 -34.867 1.00 52.28 347 ASP A C 1
ATOM 2533 O O . ASP A 1 347 ? 22.440 7.178 -35.381 1.00 52.28 347 ASP A O 1
ATOM 2537 N N . LEU A 1 348 ? 21.082 6.386 -33.743 1.00 52.97 348 LEU A N 1
ATOM 2538 C CA . LEU A 1 348 ? 22.139 5.793 -32.900 1.00 52.97 348 LEU A CA 1
ATOM 2539 C C . LEU A 1 348 ? 22.207 4.267 -32.952 1.00 52.97 348 LEU A C 1
ATOM 2541 O O . LEU A 1 348 ? 21.167 3.608 -32.761 1.00 52.97 348 LEU A O 1
#

Secondary structure (DSSP, 8-state):
-PPPP----------------PPPP--EEEEEEEETTTTEEEEEEE--S--SEEEEEETTEEEEEEETT--EEEEE--SS--EEEEEEEETTEEPPPEEEE-EEPPEEEEEEEE-TTT--EEEEEEESS--SEEEEEETTEEEEEEETT--EEE-------SSEEEEEEEEETTEEPPPEEEEEES-PPSSPPSEEEEE-S-TT-S--HHHHHHHHHHHHT--EEEESSGGGSPEETTEEPP--TT-EEEEE---TTSPPPP-HHHHHHHHHHHHTT-EEEEE-SHHHHTSPP-TTTTTTTEEEEETT---------S--S---------SSTTSSTT-EEEEPS---

pLDDT: mean 80.31, std 18.27, range [25.17, 98.56]

Radius of gyration: 33.37 Å; chains: 1; bounding box: 118×63×77 Å